Protein AF-A0A8S3XHV0-F1 (afdb_monomer_lite)

Structure (mmCIF, N/CA/C/O backbone):
data_AF-A0A8S3XHV0-F1
#
_entry.id   AF-A0A8S3XHV0-F1
#
loop_
_atom_site.group_PDB
_atom_site.id
_atom_site.type_symbol
_atom_site.label_atom_id
_atom_site.label_alt_id
_atom_site.label_comp_id
_atom_site.label_asym_id
_atom_site.label_entity_id
_atom_site.label_seq_id
_atom_site.pdbx_PDB_ins_code
_atom_site.Cartn_x
_atom_site.Cartn_y
_atom_site.Cartn_z
_atom_site.occupancy
_atom_site.B_iso_or_equiv
_atom_site.auth_seq_id
_atom_site.auth_comp_id
_atom_site.auth_asym_id
_atom_site.auth_atom_id
_atom_site.pdbx_PDB_model_num
ATOM 1 N N . MET A 1 1 ? 57.991 -42.327 -17.619 1.00 45.19 1 MET A N 1
ATOM 2 C CA . MET A 1 1 ? 57.198 -41.081 -17.520 1.00 45.19 1 MET A CA 1
ATOM 3 C C . MET A 1 1 ? 55.768 -41.483 -17.199 1.00 45.19 1 MET A C 1
ATOM 5 O O . MET A 1 1 ? 55.123 -42.065 -18.057 1.00 45.19 1 MET A O 1
ATOM 9 N N . GLY A 1 2 ? 55.339 -41.332 -15.943 1.00 42.44 2 GLY A N 1
ATOM 10 C CA . GLY A 1 2 ? 54.003 -41.753 -15.494 1.00 42.44 2 GLY A CA 1
ATOM 11 C C . GLY A 1 2 ? 52.949 -40.649 -15.680 1.00 42.44 2 GLY A C 1
ATOM 12 O O . GLY A 1 2 ? 53.322 -39.474 -15.659 1.00 42.44 2 GLY A O 1
ATOM 13 N N . PRO A 1 3 ? 51.660 -40.993 -15.862 1.00 62.00 3 PRO A N 1
ATOM 14 C CA . PRO A 1 3 ? 50.580 -40.023 -16.000 1.00 62.00 3 PRO A CA 1
ATOM 15 C C . PRO A 1 3 ? 50.107 -39.572 -14.611 1.00 62.00 3 PRO A C 1
ATOM 17 O O . PRO A 1 3 ? 49.715 -40.390 -13.780 1.00 62.00 3 PRO A O 1
ATOM 20 N N . TYR A 1 4 ? 50.146 -38.270 -14.338 1.00 62.94 4 TYR A N 1
ATOM 21 C CA . TYR A 1 4 ? 49.614 -37.721 -13.091 1.00 62.94 4 TYR A CA 1
ATOM 22 C C . TYR A 1 4 ? 48.081 -37.657 -13.163 1.00 62.94 4 TYR A C 1
ATOM 24 O O . TYR A 1 4 ? 47.523 -36.885 -13.940 1.00 62.94 4 TYR A O 1
ATOM 32 N N . HIS A 1 5 ? 47.409 -38.473 -12.349 1.00 62.31 5 HIS A N 1
ATOM 33 C CA . HIS A 1 5 ? 45.969 -38.405 -12.094 1.00 62.31 5 HIS A CA 1
ATOM 34 C C . HIS A 1 5 ? 45.736 -37.571 -10.830 1.00 62.31 5 HIS A C 1
ATOM 36 O O . HIS A 1 5 ? 46.170 -37.954 -9.745 1.00 62.31 5 HIS A O 1
ATOM 42 N N . TRP A 1 6 ? 45.049 -36.436 -10.954 1.00 67.94 6 TRP A N 1
ATOM 43 C CA . TRP A 1 6 ? 44.693 -35.595 -9.811 1.00 67.94 6 TRP A CA 1
ATOM 44 C C . TRP A 1 6 ? 43.258 -35.907 -9.365 1.00 67.94 6 TRP A C 1
ATOM 46 O O . TRP A 1 6 ? 42.320 -35.766 -10.145 1.00 67.94 6 TRP A O 1
ATOM 56 N N . SER A 1 7 ? 43.084 -36.335 -8.113 1.00 62.94 7 SER A N 1
ATOM 57 C CA . SER A 1 7 ? 41.789 -36.606 -7.471 1.00 62.94 7 SER A CA 1
ATOM 58 C C . SER A 1 7 ? 41.693 -35.759 -6.202 1.00 62.94 7 SER A C 1
ATOM 60 O O . SER A 1 7 ? 42.530 -35.907 -5.316 1.00 62.94 7 SER A O 1
ATOM 62 N N . GLY A 1 8 ? 40.689 -34.880 -6.113 1.00 64.44 8 GLY A N 1
ATOM 63 C CA . GLY A 1 8 ? 40.468 -34.020 -4.940 1.00 64.44 8 GLY A CA 1
ATOM 64 C C . GLY A 1 8 ? 41.152 -32.648 -4.994 1.00 64.44 8 GLY A C 1
ATOM 65 O O . GLY A 1 8 ? 41.583 -32.135 -3.966 1.00 64.44 8 GLY A O 1
ATOM 66 N N . VAL A 1 9 ? 41.268 -32.038 -6.178 1.00 67.06 9 VAL A N 1
ATOM 67 C CA . VAL A 1 9 ? 41.819 -30.680 -6.308 1.00 67.06 9 VAL A CA 1
ATOM 68 C C . VAL A 1 9 ? 40.747 -29.652 -5.955 1.00 67.06 9 VAL A C 1
ATOM 70 O O . VAL A 1 9 ? 39.751 -29.512 -6.661 1.00 67.06 9 VAL A O 1
ATOM 73 N N . VAL A 1 10 ? 40.972 -28.897 -4.881 1.00 69.88 10 VAL A N 1
ATOM 74 C CA . VAL A 1 10 ? 40.190 -27.696 -4.576 1.00 69.88 10 VAL A CA 1
ATOM 75 C C . VAL A 1 10 ? 40.828 -26.528 -5.320 1.00 69.88 10 VAL A C 1
ATOM 77 O O . VAL A 1 10 ? 41.862 -25.999 -4.917 1.00 69.88 10 VAL A O 1
ATOM 80 N N . GLY A 1 11 ? 40.227 -26.148 -6.446 1.00 72.94 11 GLY A N 1
ATOM 81 C CA . GLY A 1 11 ? 40.605 -24.944 -7.175 1.00 72.94 11 GLY A CA 1
ATOM 82 C C . GLY A 1 11 ? 40.093 -23.710 -6.442 1.00 72.94 11 GLY A C 1
ATOM 83 O O . GLY A 1 11 ? 38.887 -23.492 -6.361 1.00 72.94 11 GLY A O 1
ATOM 84 N N . VAL A 1 12 ? 40.999 -22.893 -5.909 1.00 73.25 12 VAL A N 1
ATOM 85 C CA . VAL A 1 12 ? 40.636 -21.597 -5.329 1.00 73.25 12 VAL A CA 1
ATOM 86 C C . VAL A 1 12 ? 40.688 -20.550 -6.436 1.00 73.25 12 VAL A C 1
ATOM 88 O O . VAL A 1 12 ? 41.764 -20.159 -6.883 1.00 73.25 12 VAL A O 1
ATOM 91 N N . ALA A 1 13 ? 39.521 -20.101 -6.893 1.00 79.81 13 ALA A N 1
ATOM 92 C CA . ALA A 1 13 ? 39.408 -18.987 -7.826 1.00 79.81 13 ALA A CA 1
ATOM 93 C C . ALA A 1 13 ? 39.206 -17.680 -7.051 1.00 79.81 13 ALA A C 1
ATOM 95 O O . ALA A 1 13 ? 38.312 -17.571 -6.212 1.00 79.81 13 ALA A O 1
ATOM 96 N N . LYS A 1 14 ? 40.025 -16.670 -7.353 1.00 81.44 14 LYS A N 1
ATOM 97 C CA . LYS A 1 14 ? 39.843 -15.310 -6.840 1.00 81.44 14 LYS A CA 1
ATOM 98 C C . LYS A 1 14 ? 39.223 -14.452 -7.935 1.00 81.44 14 LYS A C 1
ATOM 100 O O . LYS A 1 14 ? 39.880 -14.147 -8.926 1.00 81.44 14 LYS A O 1
ATOM 105 N N . VAL A 1 15 ? 37.967 -14.062 -7.744 1.00 85.19 15 VAL A N 1
ATOM 106 C CA . VAL A 1 15 ? 37.250 -13.152 -8.644 1.00 85.19 15 VAL A CA 1
ATOM 107 C C . VAL A 1 15 ? 37.281 -11.747 -8.050 1.00 85.19 15 VAL A C 1
ATOM 109 O O . VAL A 1 15 ? 36.996 -11.566 -6.869 1.00 85.19 15 VAL A O 1
ATOM 112 N N . THR A 1 16 ? 37.620 -10.754 -8.871 1.00 84.81 16 THR A N 1
ATOM 113 C CA . THR A 1 16 ? 37.588 -9.336 -8.493 1.00 84.81 16 THR A CA 1
ATOM 114 C C . THR A 1 16 ? 36.544 -8.633 -9.352 1.00 84.81 16 THR A C 1
ATOM 116 O O . THR A 1 16 ? 36.706 -8.562 -10.567 1.00 84.81 16 THR A O 1
ATOM 119 N N . ILE A 1 17 ? 35.488 -8.113 -8.728 1.00 85.19 17 ILE A N 1
ATOM 120 C CA . ILE A 1 17 ? 34.413 -7.370 -9.398 1.00 85.19 17 ILE A CA 1
ATOM 121 C C . ILE A 1 17 ? 34.664 -5.876 -9.191 1.00 85.19 17 ILE A C 1
ATOM 123 O O . ILE A 1 17 ? 34.941 -5.445 -8.071 1.00 85.19 17 ILE A O 1
ATOM 127 N N . LYS A 1 18 ? 34.581 -5.089 -10.266 1.00 86.81 18 LYS A N 1
ATOM 128 C CA . LYS A 1 18 ? 34.638 -3.623 -10.221 1.00 86.81 18 LYS A CA 1
ATOM 129 C C . LYS A 1 18 ? 33.271 -3.073 -10.614 1.00 86.81 18 LYS A C 1
ATOM 131 O O . LYS A 1 18 ? 32.699 -3.538 -11.592 1.00 86.81 18 LYS A O 1
ATOM 136 N N . LEU A 1 19 ? 32.773 -2.113 -9.844 1.00 89.19 19 LEU A N 1
ATOM 137 C CA . LEU A 1 19 ? 31.499 -1.432 -10.068 1.00 89.19 19 LEU A CA 1
ATOM 138 C C . LEU A 1 19 ? 31.781 0.051 -10.304 1.00 89.19 19 LEU A C 1
ATOM 140 O O . LEU A 1 19 ? 32.655 0.624 -9.649 1.00 89.19 19 LEU A O 1
ATOM 144 N N . SER A 1 20 ? 31.061 0.657 -11.240 1.00 88.06 20 SER A N 1
ATOM 145 C CA . SER A 1 20 ? 31.189 2.072 -11.579 1.00 88.06 20 SER A CA 1
ATOM 146 C C . SER A 1 20 ? 29.889 2.590 -12.171 1.00 88.06 20 SER A C 1
ATOM 148 O O . SER A 1 20 ? 29.253 1.876 -12.943 1.00 88.06 20 SER A O 1
ATOM 150 N N . ASP A 1 21 ? 29.565 3.846 -11.877 1.00 88.31 21 ASP A N 1
ATOM 151 C CA . ASP A 1 21 ? 28.372 4.507 -12.397 1.00 88.31 21 ASP A CA 1
ATOM 152 C C . ASP A 1 21 ? 28.736 5.450 -13.547 1.00 88.31 21 ASP A C 1
ATOM 154 O O . ASP A 1 21 ? 29.731 6.183 -13.493 1.00 88.31 21 ASP A O 1
ATOM 158 N N . SER A 1 22 ? 27.912 5.452 -14.592 1.00 84.06 22 SER A N 1
ATOM 159 C CA . SER A 1 22 ? 28.047 6.342 -15.743 1.00 84.06 22 SER A CA 1
ATOM 160 C C . SER A 1 22 ? 26.684 6.908 -16.147 1.00 84.06 22 SER A C 1
ATOM 162 O O . SER A 1 22 ? 25.630 6.357 -15.829 1.00 84.06 22 SER A O 1
ATOM 164 N N . LEU A 1 23 ? 26.695 8.062 -16.818 1.00 85.56 23 LEU A N 1
ATOM 165 C CA . LEU A 1 23 ? 25.480 8.670 -17.355 1.00 85.56 23 LEU A CA 1
ATOM 166 C C . LEU A 1 23 ? 25.220 8.137 -18.767 1.00 85.56 23 LEU A C 1
ATOM 168 O O . LEU A 1 23 ? 26.103 8.197 -19.625 1.00 85.56 23 LEU A O 1
ATOM 172 N N . GLY A 1 24 ? 23.998 7.663 -19.004 1.00 85.19 24 GLY A N 1
ATOM 173 C CA . GLY A 1 24 ? 23.479 7.291 -20.320 1.00 85.19 24 GLY A CA 1
ATOM 174 C C . GLY A 1 24 ? 22.274 8.146 -20.706 1.00 85.19 24 GLY A C 1
ATOM 175 O O . GLY A 1 24 ? 21.649 8.783 -19.856 1.00 85.19 24 GLY A O 1
ATOM 176 N N . THR A 1 25 ? 21.933 8.170 -21.991 1.00 87.69 25 THR A N 1
ATOM 177 C CA . THR A 1 25 ? 20.737 8.858 -22.492 1.00 87.69 25 THR A CA 1
ATOM 178 C C . THR A 1 25 ? 19.665 7.843 -22.860 1.00 87.69 25 THR A C 1
ATOM 180 O O . THR A 1 25 ? 19.946 6.809 -23.456 1.00 87.69 25 THR A O 1
ATOM 183 N N . TYR A 1 26 ? 18.414 8.124 -22.498 1.00 85.44 26 TYR A N 1
ATOM 184 C CA . TYR A 1 26 ? 17.274 7.285 -22.855 1.00 85.44 26 TYR A CA 1
ATOM 185 C C . TYR A 1 26 ? 16.381 8.017 -23.854 1.00 85.44 26 TYR A C 1
ATOM 187 O O . TYR A 1 26 ? 15.841 9.087 -23.565 1.00 85.44 26 TYR A O 1
ATOM 195 N N . ARG A 1 27 ? 16.214 7.426 -25.038 1.00 84.25 27 ARG A N 1
ATOM 196 C CA . ARG A 1 27 ? 15.304 7.902 -26.075 1.00 84.25 27 ARG A CA 1
ATOM 197 C C . ARG A 1 27 ? 13.994 7.126 -26.004 1.00 84.25 27 ARG A C 1
ATOM 199 O O . ARG A 1 27 ? 13.906 5.978 -26.441 1.00 84.25 27 ARG A O 1
ATOM 206 N N . ILE A 1 28 ? 12.975 7.808 -25.486 1.00 79.44 28 ILE A N 1
ATOM 207 C CA . ILE A 1 28 ? 11.640 7.258 -25.219 1.00 79.44 28 ILE A CA 1
ATOM 208 C C . ILE A 1 28 ? 10.958 6.757 -26.500 1.00 79.44 28 ILE A C 1
ATOM 210 O O . ILE A 1 28 ? 10.385 5.673 -26.484 1.00 79.44 28 ILE A O 1
ATOM 214 N N . SER A 1 29 ? 11.050 7.505 -27.609 1.00 80.88 29 SER A N 1
ATOM 215 C CA . SER A 1 29 ? 10.351 7.183 -28.868 1.00 80.88 29 SER A CA 1
ATOM 216 C C . SER A 1 29 ? 10.693 5.796 -29.411 1.00 80.88 29 SER A C 1
ATOM 218 O O . SER A 1 29 ? 9.832 5.105 -29.945 1.00 80.88 29 SER A O 1
ATOM 220 N N . ASP A 1 30 ? 11.947 5.387 -29.224 1.00 84.50 30 ASP A N 1
ATOM 221 C CA . ASP A 1 30 ? 12.507 4.206 -29.874 1.00 84.50 30 ASP A CA 1
ATOM 222 C C . ASP A 1 30 ? 12.806 3.098 -28.858 1.00 84.50 30 ASP A C 1
ATOM 224 O O . ASP A 1 30 ? 13.271 2.024 -29.235 1.00 84.50 30 ASP A O 1
ATOM 228 N N . ASN A 1 31 ? 12.534 3.347 -27.569 1.00 84.75 31 ASN A N 1
ATOM 229 C CA . ASN A 1 31 ? 12.836 2.435 -26.469 1.00 84.75 31 ASN A CA 1
ATOM 230 C C . ASN A 1 31 ? 14.337 2.061 -26.429 1.00 84.75 31 ASN A C 1
ATOM 232 O O . ASN A 1 31 ? 14.690 0.895 -26.240 1.00 84.75 31 ASN A O 1
ATOM 236 N N . ILE A 1 32 ? 15.224 3.046 -26.636 1.00 90.06 32 ILE A N 1
ATOM 237 C CA . ILE A 1 32 ? 16.683 2.856 -26.741 1.00 90.06 32 ILE A CA 1
ATOM 238 C C . ILE A 1 32 ? 17.416 3.637 -25.647 1.00 90.06 32 ILE A C 1
ATOM 240 O O . ILE A 1 32 ? 17.215 4.841 -25.505 1.00 90.06 32 ILE A O 1
ATOM 244 N N . VAL A 1 33 ? 18.309 2.961 -24.925 1.00 90.31 33 VAL A N 1
ATOM 245 C CA . VAL A 1 33 ? 19.356 3.572 -24.096 1.00 90.31 33 VAL A CA 1
ATOM 246 C C . VAL A 1 33 ? 20.644 3.643 -24.891 1.00 90.31 33 VAL A C 1
ATOM 248 O O . VAL A 1 33 ? 21.062 2.646 -25.476 1.00 90.31 33 VAL A O 1
ATOM 251 N N . SER A 1 34 ? 21.285 4.803 -24.862 1.00 90.75 34 SER A N 1
ATOM 252 C CA . SER A 1 34 ? 22.641 5.011 -25.346 1.00 90.75 34 SER A CA 1
ATOM 253 C C . SER A 1 34 ? 23.596 5.180 -24.166 1.00 90.75 34 SER A C 1
ATOM 255 O O . SER A 1 34 ? 23.397 6.051 -23.315 1.00 90.75 34 SER A O 1
ATOM 257 N N . SER A 1 35 ? 24.633 4.347 -24.107 1.00 86.31 35 SER A N 1
ATOM 258 C CA . SER A 1 35 ? 25.727 4.484 -23.139 1.00 86.31 35 SER A CA 1
ATOM 259 C C . SER A 1 35 ? 26.671 5.634 -23.521 1.00 86.31 35 SER A C 1
ATOM 261 O O . SER A 1 35 ? 26.629 6.162 -24.636 1.00 86.31 35 SER A O 1
ATOM 263 N N . LYS A 1 36 ? 27.595 5.984 -22.618 1.00 82.94 36 LYS A N 1
ATOM 264 C CA . LYS A 1 36 ? 28.666 6.963 -22.880 1.00 82.94 36 LYS A CA 1
ATOM 265 C C . LYS A 1 36 ? 29.571 6.565 -24.056 1.00 82.94 36 LYS A C 1
ATOM 267 O O . LYS A 1 36 ? 30.105 7.430 -24.744 1.00 82.94 36 LYS A O 1
ATOM 272 N N . THR A 1 37 ? 29.737 5.267 -24.284 1.00 84.81 37 THR A N 1
ATOM 273 C CA . THR A 1 37 ? 30.523 4.686 -25.384 1.00 84.81 37 THR A CA 1
ATOM 274 C C . THR A 1 37 ? 29.782 4.718 -26.727 1.00 84.81 37 THR A C 1
ATOM 276 O O . THR A 1 37 ? 30.377 4.409 -27.757 1.00 84.81 37 THR A O 1
ATOM 279 N N . GLY A 1 38 ? 28.502 5.110 -26.742 1.00 84.06 38 GLY A N 1
ATOM 280 C CA . GLY A 1 38 ? 27.664 5.166 -27.943 1.00 84.06 38 GLY A CA 1
ATOM 281 C C . GLY A 1 38 ? 26.933 3.860 -28.266 1.00 84.06 38 GLY A C 1
ATOM 282 O O . GLY A 1 38 ? 26.249 3.788 -29.288 1.00 84.06 38 GLY A O 1
ATOM 283 N N . LEU A 1 39 ? 27.033 2.838 -27.410 1.00 88.31 39 LEU A N 1
ATOM 284 C CA . LEU A 1 39 ? 26.288 1.591 -27.564 1.00 88.31 39 LEU A CA 1
ATOM 285 C C . LEU A 1 39 ? 24.787 1.851 -27.389 1.00 88.31 39 LEU A C 1
ATOM 287 O O . LEU A 1 39 ? 24.370 2.440 -26.394 1.00 88.31 39 LEU A O 1
ATOM 291 N N . ALA A 1 40 ? 23.978 1.392 -28.345 1.00 91.25 40 ALA A N 1
ATOM 292 C CA . ALA A 1 40 ? 22.525 1.525 -28.328 1.00 91.25 40 ALA A CA 1
ATOM 293 C C . ALA A 1 40 ? 21.859 0.189 -27.973 1.00 91.25 40 ALA A C 1
ATOM 295 O O . ALA A 1 40 ? 21.967 -0.786 -28.717 1.00 91.25 40 ALA A O 1
ATOM 296 N N . CYS A 1 41 ? 21.138 0.153 -26.856 1.00 90.31 41 CYS A N 1
ATOM 297 C CA . CYS A 1 41 ? 20.494 -1.048 -26.329 1.00 90.31 41 CYS A CA 1
ATOM 298 C C . CYS A 1 41 ? 19.014 -0.801 -26.054 1.00 90.31 41 CYS A C 1
ATOM 300 O O . CYS A 1 41 ? 18.593 0.323 -25.791 1.00 90.31 41 CYS A O 1
ATOM 302 N N . LYS A 1 42 ? 18.198 -1.855 -26.086 1.00 90.31 42 LYS A N 1
ATOM 303 C CA . LYS A 1 42 ? 16.761 -1.734 -25.816 1.00 90.31 42 LYS A CA 1
ATOM 304 C C . LYS A 1 42 ? 16.521 -1.449 -24.330 1.00 90.31 42 LYS A C 1
ATOM 306 O O . LYS A 1 42 ? 16.878 -2.278 -23.499 1.00 90.31 42 LYS A O 1
ATOM 311 N N . TYR A 1 43 ? 15.860 -0.345 -23.985 1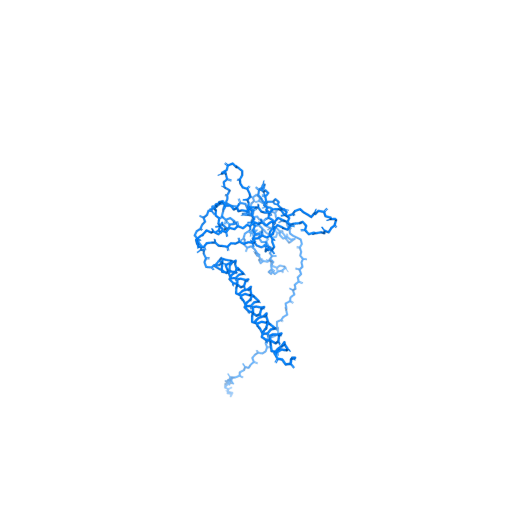.00 85.56 43 TYR A N 1
ATOM 312 C CA . TYR A 1 43 ? 15.640 0.058 -22.587 1.00 85.56 43 TYR A CA 1
ATOM 313 C C . TYR A 1 43 ? 14.880 -1.001 -21.780 1.00 85.56 43 TYR A C 1
ATOM 315 O O . TYR A 1 43 ? 15.283 -1.325 -20.666 1.00 85.56 43 TYR A O 1
ATOM 323 N N . THR A 1 44 ? 13.858 -1.638 -22.363 1.00 84.38 44 THR A N 1
ATOM 324 C CA . THR A 1 44 ? 13.106 -2.726 -21.702 1.00 84.38 44 THR A CA 1
ATOM 325 C C . THR A 1 44 ? 13.928 -3.986 -21.406 1.00 84.38 44 THR A C 1
ATOM 327 O O . THR A 1 44 ? 13.404 -4.892 -20.768 1.00 84.38 44 THR A O 1
ATOM 330 N N . ALA A 1 45 ? 15.167 -4.105 -21.895 1.00 88.25 45 ALA A N 1
ATOM 331 C CA . ALA A 1 45 ? 16.040 -5.219 -21.527 1.00 88.25 45 ALA A CA 1
ATOM 332 C C . ALA A 1 45 ? 16.613 -5.063 -20.107 1.00 88.25 45 ALA A C 1
ATOM 334 O O . ALA A 1 45 ? 16.912 -6.067 -19.471 1.00 88.25 45 ALA A O 1
ATOM 335 N N . GLY A 1 46 ? 16.760 -3.829 -19.603 1.00 87.69 46 GLY A N 1
ATOM 336 C CA . GLY A 1 46 ? 17.304 -3.536 -18.264 1.00 87.69 46 GLY A CA 1
ATOM 337 C C . GLY A 1 46 ? 18.815 -3.751 -18.116 1.00 87.69 46 GLY A C 1
ATOM 338 O O . GLY A 1 46 ? 19.387 -3.420 -17.079 1.00 87.69 46 GLY A O 1
ATOM 339 N N . TYR A 1 47 ? 19.474 -4.289 -19.141 1.00 91.31 47 TYR A N 1
ATOM 340 C CA . TYR A 1 47 ? 20.917 -4.470 -19.179 1.00 91.31 47 TYR A CA 1
ATOM 341 C C . TYR A 1 47 ? 21.456 -4.439 -20.610 1.00 91.31 47 TYR A C 1
ATOM 343 O O . TYR A 1 47 ? 20.721 -4.634 -21.583 1.00 91.31 47 TYR A O 1
ATOM 351 N N . CYS A 1 48 ? 22.765 -4.234 -20.726 1.00 90.88 48 CYS A N 1
ATOM 352 C CA . CYS A 1 48 ? 23.526 -4.415 -21.951 1.00 90.88 48 CYS A CA 1
ATOM 353 C C . CYS A 1 48 ? 24.961 -4.851 -21.660 1.00 90.88 48 CYS A C 1
ATOM 355 O O . CYS A 1 48 ? 25.459 -4.676 -20.550 1.00 90.88 48 CYS A O 1
ATOM 357 N N . ILE A 1 49 ? 25.629 -5.413 -22.665 1.00 90.56 49 ILE A N 1
ATOM 358 C CA . ILE A 1 49 ? 27.047 -5.761 -22.584 1.00 90.56 49 ILE A CA 1
ATOM 359 C C . ILE A 1 49 ? 27.807 -4.814 -23.504 1.00 90.56 49 ILE A C 1
ATOM 361 O O . ILE A 1 49 ? 27.625 -4.841 -24.720 1.00 90.56 49 ILE A O 1
ATOM 365 N N . ASP A 1 50 ? 28.651 -3.991 -22.902 1.00 85.75 50 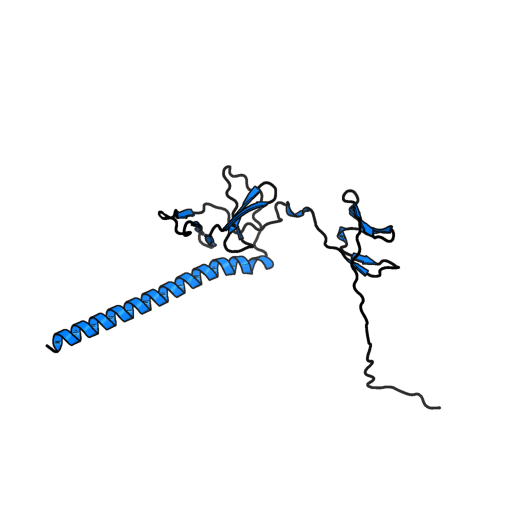ASP A N 1
ATOM 366 C CA . ASP A 1 50 ? 29.553 -3.068 -23.566 1.00 85.75 50 ASP A CA 1
ATOM 367 C C . ASP A 1 50 ? 30.976 -3.635 -23.581 1.00 85.75 50 ASP A C 1
ATOM 369 O O . ASP A 1 50 ? 31.457 -4.191 -22.593 1.00 85.75 50 ASP A O 1
ATOM 373 N N . ALA A 1 51 ? 31.661 -3.509 -24.716 1.00 86.25 51 ALA A N 1
ATOM 374 C CA . ALA A 1 51 ? 33.010 -4.048 -24.880 1.00 86.25 51 ALA A CA 1
ATOM 375 C C . ALA A 1 51 ? 34.063 -3.329 -24.013 1.00 86.25 51 ALA A C 1
ATOM 377 O O . ALA A 1 51 ? 35.109 -3.907 -23.722 1.00 86.25 51 ALA A O 1
ATOM 378 N N . TYR A 1 52 ? 33.795 -2.087 -23.606 1.00 85.94 52 TYR A N 1
ATOM 379 C CA . TYR A 1 52 ? 34.684 -1.249 -22.805 1.00 85.94 52 TYR A CA 1
ATOM 380 C C . TYR A 1 52 ? 34.259 -1.187 -21.336 1.00 85.94 52 TYR A C 1
ATOM 382 O O . TYR A 1 52 ? 35.114 -1.271 -20.455 1.00 85.94 52 TYR A O 1
ATOM 390 N N . GLU A 1 53 ? 32.960 -1.048 -21.061 1.00 82.12 53 GLU A N 1
ATOM 391 C CA . GLU A 1 53 ? 32.427 -0.902 -19.694 1.00 82.12 53 GLU A CA 1
ATOM 392 C C . GLU A 1 53 ? 31.938 -2.230 -19.084 1.00 82.12 53 GLU A C 1
ATOM 394 O O . GLU A 1 53 ? 31.680 -2.308 -17.884 1.00 82.12 53 GLU A O 1
ATOM 399 N N . GLY A 1 54 ? 31.868 -3.307 -19.870 1.00 87.06 54 GLY A N 1
ATOM 400 C CA . GLY A 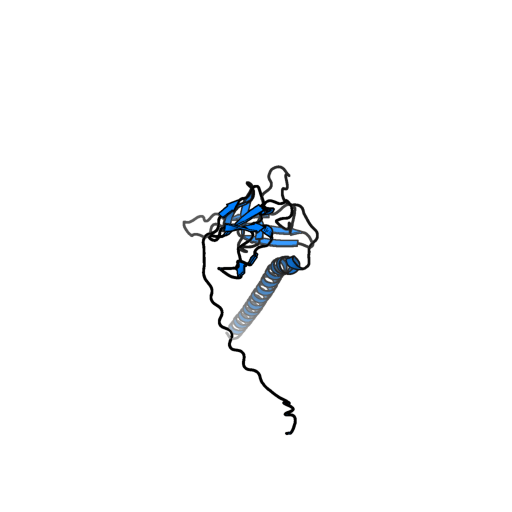1 54 ? 31.380 -4.603 -19.409 1.00 87.06 54 GLY A CA 1
ATOM 401 C C . GLY A 1 54 ? 29.856 -4.633 -19.292 1.00 87.06 54 GLY A C 1
ATOM 402 O O . GLY A 1 54 ? 29.143 -4.153 -20.169 1.00 87.06 54 GLY A O 1
ATOM 403 N N . MET A 1 55 ? 29.325 -5.253 -18.236 1.00 89.31 55 MET A N 1
ATOM 404 C CA . MET A 1 55 ? 27.876 -5.343 -18.047 1.00 89.31 55 MET A CA 1
ATOM 405 C C . MET A 1 55 ? 27.330 -4.032 -17.480 1.00 89.31 55 MET A C 1
ATOM 407 O O . MET A 1 55 ? 27.628 -3.668 -16.347 1.00 89.31 55 MET A O 1
ATOM 411 N N . ILE A 1 56 ? 26.492 -3.361 -18.263 1.00 89.88 56 ILE A N 1
ATOM 412 C CA . ILE A 1 56 ? 25.795 -2.137 -17.877 1.00 89.88 56 ILE A CA 1
ATOM 413 C C . ILE A 1 56 ? 24.350 -2.501 -17.544 1.00 89.88 56 ILE A C 1
ATOM 415 O O . ILE A 1 56 ? 23.712 -3.250 -18.284 1.00 89.88 56 ILE A O 1
ATOM 419 N N . THR A 1 57 ? 23.813 -1.964 -16.454 1.00 91.00 57 THR A N 1
ATOM 420 C CA . THR A 1 57 ? 22.428 -2.197 -16.016 1.00 91.00 57 THR A CA 1
ATOM 421 C C . THR A 1 57 ? 21.734 -0.882 -15.699 1.00 91.00 57 THR A C 1
ATOM 423 O O . THR A 1 57 ? 22.386 0.067 -15.268 1.00 91.00 57 THR A O 1
ATOM 426 N N . TRP A 1 58 ? 20.416 -0.826 -15.864 1.00 89.12 58 TRP A N 1
ATOM 427 C CA . TRP A 1 58 ? 19.610 0.336 -15.484 1.00 89.12 58 TRP A CA 1
ATOM 428 C C . TRP A 1 58 ? 18.221 -0.085 -15.013 1.00 89.12 58 TRP A C 1
ATOM 430 O O . TRP A 1 58 ? 17.697 -1.134 -15.396 1.00 89.12 58 TRP A O 1
ATOM 440 N N . ASP A 1 59 ? 17.591 0.783 -14.226 1.00 83.31 59 ASP A N 1
ATOM 441 C CA . ASP A 1 59 ? 16.222 0.573 -13.779 1.00 83.31 59 ASP A CA 1
ATOM 442 C C . ASP A 1 59 ? 15.232 0.852 -14.913 1.00 83.31 59 ASP A C 1
ATOM 444 O O . ASP A 1 59 ? 15.180 1.946 -15.488 1.00 83.31 59 ASP A O 1
ATOM 448 N N . ILE A 1 60 ? 14.411 -0.152 -15.224 1.00 80.88 60 ILE A N 1
ATOM 449 C CA . ILE A 1 60 ? 13.314 -0.006 -16.176 1.00 80.88 60 ILE A CA 1
ATOM 450 C C . ILE A 1 60 ? 12.160 0.704 -15.468 1.00 80.88 60 ILE A C 1
ATOM 452 O O . ILE A 1 60 ? 11.432 0.135 -14.656 1.00 80.88 60 ILE A O 1
ATOM 456 N N . ILE A 1 61 ? 11.965 1.964 -15.820 1.00 69.25 61 ILE A N 1
ATOM 457 C CA . ILE A 1 61 ? 10.811 2.769 -15.464 1.00 69.25 61 ILE A CA 1
ATOM 458 C C . ILE A 1 61 ? 9.799 2.562 -16.585 1.00 69.25 61 ILE A C 1
ATOM 460 O O . ILE A 1 61 ? 9.762 3.293 -17.571 1.00 69.25 61 ILE A O 1
ATOM 464 N N . THR A 1 62 ? 8.985 1.518 -16.460 1.00 62.03 62 THR A N 1
ATOM 465 C CA . THR A 1 62 ? 7.813 1.378 -17.321 1.00 62.03 62 THR A CA 1
ATOM 466 C C . THR A 1 62 ? 6.825 2.488 -16.965 1.00 62.03 62 THR A C 1
ATOM 468 O O . THR A 1 62 ? 6.431 2.615 -15.801 1.00 62.03 62 THR A O 1
ATOM 471 N N . ASP A 1 63 ? 6.380 3.259 -17.957 1.00 54.25 63 ASP A N 1
ATOM 472 C CA . ASP A 1 63 ? 5.315 4.270 -17.804 1.00 54.25 63 ASP A CA 1
ATOM 473 C C . ASP A 1 63 ? 3.936 3.636 -17.475 1.00 54.25 63 ASP A C 1
ATOM 475 O O . ASP A 1 63 ? 2.934 4.304 -17.242 1.00 54.25 63 ASP A O 1
ATOM 479 N N . ASP A 1 64 ? 3.901 2.307 -17.340 1.00 54.12 64 ASP A N 1
ATOM 480 C CA . ASP A 1 64 ? 2.772 1.472 -16.914 1.00 54.12 64 ASP A CA 1
ATOM 481 C C . ASP A 1 64 ? 2.283 1.714 -15.474 1.00 54.12 64 ASP A C 1
ATOM 483 O O . ASP A 1 64 ? 1.365 1.042 -14.993 1.00 54.12 64 ASP A O 1
ATOM 487 N N . LYS A 1 65 ? 2.838 2.704 -14.761 1.00 57.97 65 LYS A N 1
ATOM 488 C CA . LYS A 1 65 ? 2.326 3.114 -13.439 1.00 57.97 65 LYS A CA 1
ATOM 489 C C . LYS A 1 65 ? 0.849 3.518 -13.500 1.00 57.97 65 LYS A C 1
ATOM 491 O O . LYS A 1 65 ? 0.175 3.516 -12.469 1.00 57.97 65 LYS A O 1
ATOM 496 N N . CYS A 1 66 ? 0.351 3.799 -14.703 1.00 66.25 66 CYS A N 1
ATOM 497 C CA . CYS A 1 66 ? -1.009 4.222 -14.971 1.00 66.25 66 CYS A CA 1
ATOM 498 C C . CYS A 1 66 ? -1.859 3.257 -15.801 1.00 66.25 66 CYS A C 1
ATOM 500 O O . CYS A 1 66 ? -2.756 3.667 -16.528 1.00 66.25 66 CYS A O 1
ATOM 502 N N . SER A 1 67 ? -1.604 1.957 -15.691 1.00 72.75 67 SER A N 1
ATOM 503 C CA . SER A 1 67 ? -2.538 0.954 -16.203 1.00 72.75 67 SER A CA 1
ATOM 504 C C . SER A 1 67 ? -3.726 0.763 -15.250 1.00 72.75 67 SER A C 1
ATOM 506 O O . SER A 1 67 ? -3.583 0.849 -14.033 1.00 72.75 67 SER A O 1
ATOM 508 N N . MET A 1 68 ? -4.908 0.411 -15.769 1.00 69.12 68 MET A N 1
ATOM 509 C CA . MET A 1 68 ? -6.067 0.041 -14.932 1.00 69.12 68 MET A CA 1
ATOM 510 C C . MET A 1 68 ? -5.788 -1.160 -14.007 1.00 69.12 68 MET A C 1
ATOM 512 O O . MET A 1 68 ? -6.522 -1.366 -13.039 1.00 69.12 68 MET A O 1
ATOM 516 N N . ASN A 1 69 ? -4.738 -1.931 -14.310 1.00 71.75 69 ASN A N 1
ATOM 517 C CA . ASN A 1 69 ? -4.294 -3.104 -13.559 1.00 71.75 69 ASN A CA 1
ATOM 518 C C . ASN A 1 69 ? -3.056 -2.823 -12.685 1.00 71.75 69 ASN A C 1
ATOM 520 O O . ASN A 1 69 ? -2.518 -3.748 -12.081 1.00 71.75 69 ASN A O 1
ATOM 524 N N . SER A 1 70 ? -2.569 -1.577 -12.616 1.00 74.25 70 SER A N 1
ATOM 525 C CA . SER A 1 70 ? -1.374 -1.252 -11.823 1.00 74.25 70 SER A CA 1
ATOM 526 C C . SER A 1 70 ? -1.620 -1.322 -10.310 1.00 74.25 70 SER A C 1
ATOM 528 O O . SER A 1 70 ? -0.669 -1.458 -9.539 1.00 74.25 70 SER A O 1
ATOM 530 N N . TYR A 1 71 ? -2.888 -1.295 -9.884 1.00 79.62 71 TYR A N 1
ATOM 531 C CA . TYR A 1 71 ? -3.305 -1.443 -8.491 1.00 79.62 71 TYR A CA 1
ATOM 532 C C . TYR A 1 71 ? -4.371 -2.526 -8.345 1.00 79.62 71 TYR A C 1
ATOM 534 O O . TYR A 1 71 ? -5.316 -2.600 -9.129 1.00 79.62 71 TYR A O 1
ATOM 542 N N . LEU A 1 72 ? -4.247 -3.330 -7.286 1.00 81.81 72 LEU A N 1
ATOM 543 C CA . LEU A 1 72 ? -5.271 -4.292 -6.897 1.00 81.81 72 LEU A CA 1
ATOM 544 C C . LEU A 1 72 ? -6.362 -3.604 -6.070 1.00 81.81 72 LEU A C 1
ATOM 546 O O . LEU A 1 72 ? -6.088 -3.008 -5.027 1.00 81.81 72 LEU A O 1
ATOM 550 N N . VAL A 1 73 ? -7.615 -3.768 -6.487 1.00 85.69 73 VAL A N 1
ATOM 551 C CA . VAL A 1 73 ? -8.782 -3.330 -5.713 1.00 85.69 73 VAL A CA 1
ATOM 552 C C . VAL A 1 73 ? -9.153 -4.409 -4.694 1.00 85.69 73 VAL A C 1
ATOM 554 O O . VAL A 1 73 ? -9.746 -5.423 -5.048 1.00 85.69 73 VAL A O 1
ATOM 557 N N . LEU A 1 74 ? -8.814 -4.181 -3.422 1.00 82.88 74 LEU A N 1
ATOM 558 C CA . LEU A 1 74 ? -9.124 -5.111 -2.323 1.00 82.88 74 LEU A CA 1
ATOM 559 C C . LEU A 1 74 ? -10.608 -5.116 -1.942 1.00 82.88 74 LEU A C 1
ATOM 561 O O . LEU A 1 74 ? -11.155 -6.154 -1.583 1.00 82.88 74 LEU A O 1
ATOM 565 N N . TYR A 1 75 ? -11.253 -3.954 -2.013 1.00 85.00 75 TYR A N 1
ATOM 566 C CA . TYR A 1 75 ? -12.667 -3.791 -1.707 1.00 85.00 75 TYR A CA 1
ATOM 567 C C . TYR A 1 75 ? -13.258 -2.663 -2.540 1.00 85.00 75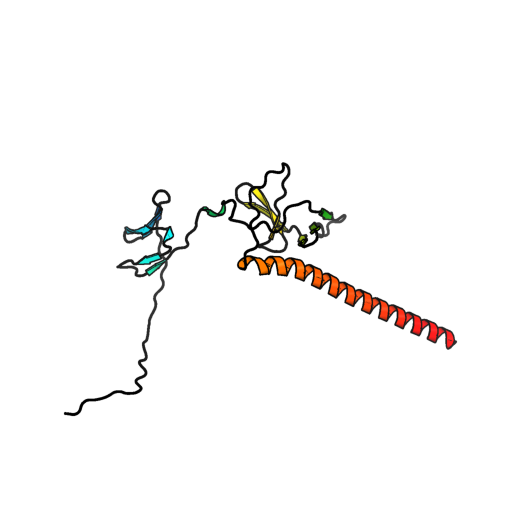 TYR A C 1
ATOM 569 O O . TYR A 1 75 ? -12.634 -1.619 -2.739 1.00 85.00 75 TYR A O 1
ATOM 577 N N . ARG A 1 76 ? -14.487 -2.879 -3.006 1.00 87.06 76 ARG A N 1
ATOM 578 C CA . ARG A 1 76 ? -15.285 -1.890 -3.718 1.00 87.06 76 ARG A CA 1
ATOM 579 C C . ARG A 1 76 ? -16.678 -1.882 -3.115 1.00 87.06 76 ARG A C 1
ATOM 581 O O . ARG A 1 76 ? -17.407 -2.859 -3.224 1.00 87.06 76 ARG A O 1
ATOM 588 N N . GLY A 1 77 ? -17.055 -0.760 -2.521 1.00 86.94 77 GLY A N 1
ATOM 589 C CA . GLY A 1 77 ? -18.364 -0.613 -1.909 1.00 86.94 77 GLY A CA 1
ATOM 590 C C . GLY A 1 77 ? -18.440 0.628 -1.042 1.00 86.94 77 GLY A C 1
ATOM 591 O O . GLY A 1 77 ? -17.563 1.492 -1.077 1.00 86.94 77 GLY A O 1
ATOM 592 N N . ARG A 1 78 ? -19.512 0.714 -0.258 1.00 87.00 78 ARG A N 1
ATOM 593 C CA . ARG A 1 78 ? -19.676 1.786 0.724 1.00 87.00 78 ARG A CA 1
ATOM 594 C C . ARG A 1 78 ? -18.732 1.543 1.900 1.00 87.00 78 ARG A C 1
ATOM 596 O O . ARG A 1 78 ? -18.536 0.401 2.315 1.00 87.00 78 ARG A O 1
ATOM 603 N N . VAL A 1 79 ? -18.152 2.626 2.404 1.00 88.88 79 VAL A N 1
ATOM 604 C CA . VAL A 1 79 ? -17.214 2.639 3.531 1.00 88.88 79 VAL A CA 1
ATOM 605 C C . VAL A 1 79 ? -17.668 3.723 4.498 1.00 88.88 79 VAL A C 1
ATOM 607 O O . VAL A 1 79 ? -18.103 4.794 4.070 1.00 88.88 79 VAL A O 1
ATOM 610 N N . SER A 1 80 ? -17.568 3.452 5.794 1.00 89.75 80 SER A N 1
ATOM 611 C CA . SER A 1 80 ? -17.855 4.429 6.838 1.00 89.75 80 SER A CA 1
ATOM 612 C C . SER A 1 80 ? -16.641 5.328 7.040 1.00 89.75 80 SER A C 1
ATOM 614 O O . SER A 1 80 ? -15.565 4.848 7.390 1.00 89.75 80 SER A O 1
ATOM 616 N N . LYS A 1 81 ? -16.813 6.634 6.825 1.00 90.88 81 LYS A N 1
ATOM 617 C CA . LYS A 1 81 ? -15.796 7.658 7.090 1.00 90.88 81 LYS A CA 1
ATOM 618 C C . LYS A 1 81 ? -16.115 8.349 8.410 1.00 90.88 81 LYS A C 1
ATOM 620 O O . LYS A 1 81 ? -17.176 8.952 8.550 1.00 90.88 81 LYS A O 1
ATOM 625 N N . ILE A 1 82 ? -15.200 8.257 9.365 1.00 88.62 82 ILE A N 1
ATOM 626 C CA . ILE A 1 82 ? -15.323 8.850 10.696 1.00 88.62 82 ILE A CA 1
ATOM 627 C C . ILE A 1 82 ? -14.217 9.890 10.828 1.00 88.62 82 ILE A C 1
ATOM 629 O O . ILE A 1 82 ? -13.044 9.546 10.738 1.00 88.62 82 ILE A O 1
ATOM 633 N N . THR A 1 83 ? -14.578 11.153 11.042 1.00 86.88 83 THR A N 1
ATOM 634 C CA . THR A 1 83 ? -13.615 12.237 11.273 1.00 86.88 83 THR A CA 1
ATOM 635 C C . THR A 1 83 ? -13.779 12.739 12.695 1.00 86.88 83 THR A C 1
ATOM 637 O O . THR A 1 83 ? -14.822 13.291 13.043 1.00 86.88 83 THR A O 1
ATOM 640 N N . ILE A 1 84 ? -12.744 12.554 13.507 1.00 83.31 84 ILE A N 1
ATOM 641 C CA . ILE A 1 84 ? -12.672 13.087 14.864 1.00 83.31 84 ILE A CA 1
ATOM 642 C C . ILE A 1 84 ? -11.945 14.422 14.776 1.00 83.31 84 ILE A C 1
ATOM 644 O O . ILE A 1 84 ? -10.818 14.500 14.289 1.00 83.31 84 ILE A O 1
ATOM 648 N N . LYS A 1 85 ? -12.625 15.490 15.191 1.00 79.75 85 LYS A N 1
ATOM 649 C CA . LYS A 1 85 ? -12.048 16.831 15.286 1.00 79.75 85 LYS A CA 1
ATOM 650 C C . LYS A 1 85 ? -11.648 17.054 16.737 1.00 79.75 85 LYS A C 1
ATOM 652 O O . LYS A 1 85 ? -12.488 16.868 17.614 1.00 79.75 85 LYS A O 1
ATOM 657 N N . SER A 1 86 ? -10.397 17.435 16.978 1.00 71.50 86 SER A N 1
ATOM 658 C CA . SER A 1 86 ? -9.978 17.827 18.322 1.00 71.50 86 SER A CA 1
ATOM 659 C C . SER A 1 86 ? -10.617 19.169 18.686 1.00 71.50 86 SER A C 1
ATOM 661 O O . SER A 1 86 ? -10.617 20.095 17.873 1.00 71.50 86 SER A O 1
ATOM 663 N N . THR A 1 87 ? -11.215 19.251 19.873 1.00 66.25 87 THR A N 1
ATOM 664 C CA . THR A 1 87 ? -11.852 20.462 20.420 1.00 66.25 87 THR A CA 1
ATOM 665 C C . THR A 1 87 ? -10.862 21.421 21.075 1.00 66.25 87 THR A C 1
ATOM 667 O O . THR A 1 87 ? -11.178 22.595 21.215 1.00 66.25 87 THR A O 1
ATOM 670 N N . ASP A 1 88 ? -9.665 20.946 21.409 1.00 60.56 88 ASP A N 1
ATOM 671 C CA . ASP A 1 88 ? -8.550 21.748 21.906 1.00 60.56 88 ASP A CA 1
ATOM 672 C C . ASP A 1 88 ? -7.318 21.465 21.043 1.00 60.56 88 ASP A C 1
ATOM 674 O O . ASP A 1 88 ? -7.248 20.430 20.387 1.00 60.56 88 ASP A O 1
ATOM 678 N N . ASN A 1 89 ? -6.340 22.371 21.024 1.00 56.78 89 ASN A N 1
ATOM 679 C CA . ASN A 1 89 ? -5.105 22.311 20.221 1.00 56.78 89 ASN A CA 1
ATOM 680 C C . ASN A 1 89 ? -4.195 21.068 20.452 1.00 56.78 89 ASN A C 1
ATOM 682 O O . ASN A 1 89 ? -3.009 21.106 20.123 1.00 56.78 89 ASN A O 1
ATOM 686 N N . SER A 1 90 ? -4.703 19.962 21.001 1.00 56.88 90 SER A N 1
ATOM 687 C CA . SER A 1 90 ? -4.070 18.649 20.936 1.00 56.88 90 SER A CA 1
ATOM 688 C C . SER A 1 90 ? -4.191 18.064 19.524 1.00 56.88 90 SER A C 1
ATOM 690 O O . SER A 1 90 ? -5.233 18.124 18.869 1.00 56.88 90 SER A O 1
ATOM 692 N N . GLN A 1 91 ? -3.090 17.502 19.033 1.00 59.69 91 GLN A N 1
ATOM 693 C CA . GLN A 1 91 ? -2.908 16.958 17.683 1.00 59.69 91 GLN A CA 1
ATOM 694 C C . GLN A 1 91 ? -3.685 15.648 17.416 1.00 59.69 91 GLN A C 1
ATOM 696 O O . GLN A 1 91 ? -3.248 14.819 16.623 1.00 59.69 91 GLN A O 1
ATOM 701 N N . ASP A 1 92 ? -4.848 15.454 18.039 1.00 67.19 92 ASP A N 1
ATOM 702 C CA . ASP A 1 92 ? -5.576 14.176 18.037 1.00 67.19 92 ASP A CA 1
ATOM 703 C C . ASP A 1 92 ? -6.729 14.135 17.023 1.00 67.19 92 ASP A C 1
ATOM 705 O O . ASP A 1 92 ? -7.612 13.277 17.087 1.00 67.19 92 ASP A O 1
ATOM 709 N N . ALA A 1 93 ? -6.744 15.060 16.060 1.00 77.62 93 ALA A N 1
ATOM 710 C CA . ALA A 1 93 ? -7.695 15.007 14.960 1.00 77.62 93 ALA A CA 1
ATOM 711 C C . ALA A 1 93 ? -7.256 13.948 13.936 1.00 77.62 93 ALA A C 1
ATOM 713 O O . ALA A 1 93 ? -6.200 14.073 13.315 1.00 77.62 93 ALA A O 1
ATOM 714 N N . TYR A 1 94 ? -8.077 12.919 13.723 1.00 84.69 94 TYR A N 1
ATOM 715 C CA . TYR A 1 94 ? -7.827 11.906 12.700 1.00 84.69 94 TYR A CA 1
ATOM 716 C C . TYR A 1 94 ? -9.104 11.508 11.962 1.00 84.69 94 TYR A C 1
ATOM 718 O O . TYR A 1 94 ? -10.215 11.548 12.497 1.00 84.69 94 TYR A O 1
ATOM 726 N N . THR A 1 95 ? -8.927 11.099 10.707 1.00 88.56 95 THR A N 1
ATOM 727 C CA . THR A 1 95 ? -9.983 10.506 9.887 1.00 88.56 95 THR A CA 1
ATOM 728 C C . THR A 1 95 ? -9.711 9.017 9.731 1.00 88.56 95 THR A C 1
ATOM 730 O O . THR A 1 95 ? -8.598 8.607 9.407 1.00 88.56 95 THR A O 1
ATOM 733 N N . MET A 1 96 ? -10.731 8.199 9.962 1.00 90.00 96 MET A N 1
ATOM 734 C CA . MET A 1 96 ? -10.683 6.749 9.846 1.00 90.00 96 MET A CA 1
ATOM 735 C C . MET A 1 96 ? -11.734 6.262 8.850 1.00 90.00 96 MET A C 1
ATOM 737 O O . MET A 1 96 ? -12.874 6.726 8.844 1.00 90.00 96 MET A O 1
ATOM 741 N N . TYR A 1 97 ? -11.350 5.279 8.045 1.00 90.56 97 TYR A N 1
ATOM 742 C CA . TYR A 1 97 ? -12.210 4.568 7.110 1.00 90.56 97 TYR A CA 1
ATOM 743 C C . TYR A 1 97 ? -12.406 3.146 7.617 1.00 90.56 97 TYR A C 1
ATOM 745 O O . TYR A 1 97 ? -11.429 2.417 7.797 1.00 90.56 97 TYR A O 1
ATOM 753 N N . SER A 1 98 ? -13.655 2.748 7.852 1.00 89.19 98 SER A N 1
ATOM 754 C CA . SER A 1 98 ? -13.990 1.408 8.326 1.00 89.19 98 SER A CA 1
ATOM 755 C C . SER A 1 98 ? -15.022 0.719 7.442 1.00 89.19 98 SER A C 1
ATOM 757 O O . SER A 1 98 ? -15.962 1.326 6.923 1.00 89.19 98 SER A O 1
ATOM 759 N N . VAL A 1 99 ? -14.834 -0.583 7.260 1.00 89.62 99 VAL A N 1
ATOM 760 C CA . VAL A 1 99 ? -15.727 -1.444 6.490 1.00 89.62 99 VAL A CA 1
ATOM 761 C C . VAL A 1 99 ? -15.850 -2.797 7.168 1.00 89.62 99 VAL A C 1
ATOM 763 O O . VAL A 1 99 ? -14.869 -3.365 7.646 1.00 89.62 99 VAL A O 1
ATOM 766 N N . LYS A 1 100 ? -17.082 -3.299 7.191 1.00 85.31 100 LYS A N 1
ATOM 767 C CA . LYS A 1 100 ? -17.438 -4.637 7.643 1.00 85.31 100 LYS A CA 1
ATOM 768 C C . LYS A 1 100 ? -18.425 -5.209 6.636 1.00 85.31 100 LYS A C 1
ATOM 770 O O . LYS A 1 100 ? -19.618 -4.932 6.722 1.00 85.31 100 LYS A O 1
ATOM 775 N N . ASP A 1 101 ? -17.916 -5.973 5.681 1.00 82.44 101 ASP A N 1
ATOM 776 C CA . ASP A 1 101 ? -18.720 -6.606 4.640 1.00 82.44 101 ASP A CA 1
ATOM 777 C C . ASP A 1 101 ? -18.343 -8.081 4.511 1.00 82.44 101 ASP A C 1
ATOM 779 O O . ASP A 1 101 ? -17.399 -8.414 3.803 1.00 82.44 101 ASP A O 1
ATOM 783 N N . GLY A 1 102 ? -19.058 -8.951 5.237 1.00 79.25 102 GLY A N 1
ATOM 784 C CA . GLY A 1 102 ? -18.988 -10.419 5.176 1.00 79.25 102 GLY A CA 1
ATOM 785 C C . GLY A 1 102 ? -17.584 -11.034 5.249 1.00 79.25 102 GLY A C 1
ATOM 786 O O . GLY A 1 102 ? -17.193 -11.593 6.269 1.00 79.25 102 GLY A O 1
ATOM 787 N N . LYS A 1 103 ? -16.851 -10.965 4.136 1.00 72.50 103 LYS A N 1
ATOM 788 C CA . LYS A 1 103 ? -15.498 -11.497 3.939 1.00 72.50 103 LYS A CA 1
ATOM 789 C C . LYS A 1 103 ? -14.390 -10.441 4.047 1.00 72.50 103 LYS A C 1
ATOM 791 O O . LYS A 1 103 ? -13.230 -10.822 4.149 1.00 72.50 103 LYS A O 1
ATOM 796 N N . PHE A 1 104 ? -14.713 -9.148 4.004 1.00 79.06 104 PHE A N 1
ATOM 797 C CA . PHE A 1 104 ? -13.751 -8.053 4.092 1.00 79.06 104 PHE A CA 1
ATOM 798 C C . PHE A 1 104 ? -14.021 -7.185 5.315 1.00 79.06 104 PHE A C 1
ATOM 800 O O . PHE A 1 104 ? -15.119 -6.647 5.493 1.00 79.06 104 PHE A O 1
ATOM 807 N N . LEU A 1 105 ? -13.001 -7.028 6.152 1.00 82.00 105 LEU A N 1
ATOM 808 C CA . LEU A 1 105 ? -13.076 -6.187 7.330 1.00 82.00 105 LEU A CA 1
ATOM 809 C C . LEU A 1 105 ? -11.801 -5.362 7.427 1.00 82.00 105 LEU A C 1
ATOM 811 O O . LEU A 1 105 ? -10.718 -5.914 7.565 1.00 82.00 105 LEU A O 1
ATOM 815 N N . ALA A 1 106 ? -11.925 -4.039 7.357 1.00 83.25 106 ALA A N 1
ATOM 816 C CA . ALA A 1 106 ? -10.780 -3.140 7.417 1.00 83.25 106 ALA A CA 1
ATOM 817 C C . ALA A 1 106 ? -11.093 -1.890 8.237 1.00 83.25 106 ALA A C 1
ATOM 819 O O . ALA A 1 106 ? -12.205 -1.365 8.188 1.00 83.25 106 ALA A O 1
ATOM 820 N N . ALA A 1 107 ? -10.083 -1.398 8.952 1.00 87.50 107 ALA A N 1
ATOM 821 C CA . ALA A 1 107 ? -10.080 -0.098 9.609 1.00 87.50 107 ALA A CA 1
ATOM 822 C C . ALA A 1 107 ? -8.731 0.577 9.328 1.00 87.50 107 ALA A C 1
ATOM 824 O O . ALA A 1 107 ? -7.685 0.079 9.754 1.00 87.50 107 ALA A O 1
ATOM 825 N N . LEU A 1 108 ? -8.761 1.667 8.563 1.00 88.94 108 LEU A N 1
ATOM 826 C CA . LEU A 1 108 ? -7.581 2.362 8.048 1.00 88.94 108 LEU A CA 1
ATOM 827 C C . LEU A 1 108 ? -7.629 3.832 8.446 1.00 88.94 108 LEU A C 1
ATOM 829 O O . LEU A 1 108 ? -8.675 4.473 8.340 1.00 88.94 108 LEU A O 1
ATOM 833 N N . ILE A 1 109 ? -6.496 4.364 8.893 1.00 89.62 109 ILE A N 1
ATOM 834 C CA . ILE A 1 109 ? -6.392 5.758 9.340 1.00 89.62 109 ILE A CA 1
ATOM 835 C C . ILE A 1 109 ? -5.747 6.582 8.236 1.00 89.62 109 ILE A C 1
ATOM 837 O O . ILE A 1 109 ? -4.721 6.193 7.686 1.00 89.62 109 ILE A O 1
ATOM 841 N N . GLU A 1 110 ? -6.332 7.731 7.927 1.00 91.50 110 GLU A N 1
ATOM 842 C CA . GLU A 1 110 ? -5.779 8.700 6.990 1.00 91.50 110 GLU A CA 1
ATOM 843 C C . GLU A 1 110 ? -4.486 9.315 7.534 1.00 91.50 110 GLU A C 1
ATOM 845 O O . GLU A 1 110 ? -4.452 9.857 8.639 1.00 91.50 110 GLU A O 1
ATOM 850 N N . ARG A 1 111 ? -3.414 9.239 6.742 1.00 89.94 111 ARG A N 1
ATOM 851 C CA . ARG A 1 111 ? -2.123 9.884 7.026 1.00 89.94 111 ARG A CA 1
ATOM 852 C C . ARG A 1 111 ? -1.823 11.050 6.094 1.00 89.94 111 ARG A C 1
ATOM 854 O O . ARG A 1 111 ? -0.988 11.886 6.418 1.00 89.94 111 ARG A O 1
ATOM 861 N N . GLY A 1 112 ? -2.499 11.115 4.954 1.00 88.19 112 GLY A N 1
ATOM 862 C CA . GLY A 1 112 ? -2.366 12.203 3.999 1.00 88.19 112 GLY A CA 1
ATOM 863 C C . GLY A 1 112 ? -2.994 11.849 2.661 1.00 88.19 112 GLY A C 1
ATOM 864 O O . GLY A 1 112 ? -3.698 10.849 2.530 1.00 88.19 112 GLY A O 1
ATOM 865 N N . SER A 1 113 ? -2.697 12.649 1.643 1.00 90.12 113 SER A N 1
ATOM 866 C CA . SER A 1 113 ? -3.151 12.409 0.276 1.00 90.12 113 SER A CA 1
ATOM 867 C C . SER A 1 113 ? -1.998 12.518 -0.716 1.00 90.12 113 SER A C 1
ATOM 869 O O . SER A 1 113 ? -1.000 13.197 -0.477 1.00 90.12 113 SER A O 1
ATOM 871 N N . LYS A 1 114 ? -2.123 11.807 -1.834 1.00 89.94 114 LYS A N 1
ATOM 872 C CA . LYS A 1 114 ? -1.186 11.840 -2.955 1.00 89.94 114 LYS A CA 1
ATOM 873 C C . LYS A 1 114 ? -1.969 11.760 -4.257 1.00 89.94 114 LYS A C 1
ATOM 875 O O . LYS A 1 114 ? -3.007 11.115 -4.319 1.00 89.94 114 LYS A O 1
ATOM 880 N N . VAL A 1 115 ? -1.453 12.374 -5.314 1.00 84.44 115 VAL A N 1
ATOM 881 C CA . VAL A 1 115 ? -2.001 12.203 -6.662 1.00 84.44 115 VAL A CA 1
ATOM 882 C C . VAL A 1 115 ? -1.272 11.057 -7.360 1.00 84.44 115 VAL A C 1
ATOM 884 O O . VAL A 1 115 ? -0.044 11.054 -7.461 1.00 84.44 115 VAL A O 1
ATOM 887 N N . ILE A 1 116 ? -2.030 10.072 -7.828 1.00 81.88 116 ILE A N 1
ATOM 888 C CA . ILE A 1 116 ? -1.555 8.959 -8.651 1.00 81.88 116 ILE A CA 1
ATOM 889 C C . ILE A 1 116 ? -2.434 8.951 -9.892 1.00 81.88 116 ILE A C 1
ATOM 891 O O . ILE A 1 116 ? -3.653 8.926 -9.762 1.00 81.88 116 ILE A O 1
ATOM 895 N N . CYS A 1 117 ? -1.848 8.991 -11.091 1.00 75.94 117 CYS A N 1
ATOM 896 C CA . CYS A 1 117 ? -2.630 8.941 -12.333 1.00 75.94 117 CYS A CA 1
ATOM 897 C C . CYS A 1 117 ? -3.651 10.075 -12.516 1.00 75.94 117 CYS A C 1
ATOM 899 O O . CYS A 1 117 ? -4.707 9.877 -13.108 1.00 75.94 117 CYS A O 1
ATOM 901 N N . GLY A 1 118 ? -3.376 11.258 -11.959 1.00 77.19 118 GLY A N 1
ATOM 902 C CA . GLY A 1 118 ? -4.341 12.365 -11.944 1.00 77.19 118 GLY A CA 1
ATOM 903 C C . GLY A 1 118 ? -5.514 12.160 -10.976 1.00 77.19 118 GLY A C 1
ATOM 904 O O . GLY A 1 118 ? -6.426 12.980 -10.939 1.00 77.19 118 GLY A O 1
ATOM 905 N N . ILE A 1 119 ? -5.487 11.095 -10.170 1.00 82.81 119 ILE A N 1
ATOM 906 C CA . ILE A 1 119 ? -6.499 10.769 -9.168 1.00 82.81 119 ILE A CA 1
ATOM 907 C C . ILE A 1 119 ? -5.920 11.036 -7.784 1.00 82.81 119 ILE A C 1
ATOM 909 O O . ILE A 1 119 ? -4.849 10.537 -7.431 1.00 82.81 119 ILE A O 1
ATOM 913 N N . THR A 1 120 ? -6.649 11.794 -6.972 1.00 87.06 120 THR A N 1
ATOM 914 C CA . THR A 1 120 ? -6.315 11.966 -5.559 1.00 87.06 120 THR A CA 1
ATOM 915 C C . THR A 1 120 ? -6.637 10.684 -4.805 1.00 87.06 120 THR A C 1
ATOM 917 O O . THR A 1 120 ? -7.797 10.284 -4.698 1.00 87.06 120 THR A O 1
ATOM 920 N N . VAL A 1 121 ? -5.599 10.045 -4.279 1.00 90.00 121 VAL A N 1
ATOM 921 C CA . VAL A 1 121 ? -5.700 8.894 -3.388 1.00 90.00 121 VAL A CA 1
ATOM 922 C C . VAL A 1 121 ? -5.292 9.293 -1.979 1.00 90.00 121 VAL A C 1
ATOM 924 O O . VAL A 1 121 ? -4.430 10.146 -1.764 1.00 90.00 121 VAL A O 1
ATOM 927 N N . ILE A 1 122 ? -5.914 8.650 -1.009 1.00 91.38 122 ILE A N 1
ATOM 928 C CA . ILE A 1 122 ? -5.653 8.844 0.407 1.00 91.38 122 ILE A CA 1
ATOM 929 C C . ILE A 1 122 ? -4.647 7.784 0.840 1.00 91.38 122 ILE A C 1
ATOM 931 O O . ILE A 1 122 ? -4.829 6.589 0.593 1.00 91.38 122 ILE A O 1
ATOM 935 N N . VAL A 1 123 ? -3.569 8.241 1.468 1.00 91.06 123 VAL A N 1
ATOM 936 C CA . VAL A 1 123 ? -2.531 7.391 2.043 1.00 91.06 123 VAL A CA 1
ATOM 937 C C . VAL A 1 123 ? -2.965 7.006 3.447 1.00 91.06 123 VAL A C 1
ATOM 939 O O . VAL A 1 123 ? -3.340 7.867 4.247 1.00 91.06 123 VAL A O 1
ATOM 942 N N . THR A 1 124 ? -2.926 5.710 3.736 1.00 91.31 124 THR A N 1
ATOM 943 C CA . THR A 1 124 ? -3.350 5.180 5.033 1.00 91.31 124 THR A CA 1
ATOM 944 C C . THR A 1 124 ? -2.164 4.932 5.965 1.00 91.31 124 THR A C 1
ATOM 946 O O . THR A 1 124 ? -1.010 5.172 5.609 1.00 91.31 124 THR A O 1
ATOM 949 N N . ASP A 1 125 ? -2.432 4.431 7.169 1.00 87.12 125 ASP A N 1
ATOM 950 C CA . ASP A 1 125 ? -1.424 3.975 8.127 1.00 87.12 125 ASP A CA 1
ATOM 951 C C . ASP A 1 125 ? -0.558 2.824 7.599 1.00 87.12 125 ASP A C 1
ATOM 953 O O . ASP A 1 125 ? 0.549 2.621 8.096 1.00 87.12 125 ASP A O 1
ATOM 957 N N . HIS A 1 126 ? -1.017 2.103 6.573 1.00 83.69 126 HIS A N 1
ATOM 958 C CA . HIS A 1 126 ? -0.208 1.111 5.879 1.00 83.69 126 HIS A CA 1
ATOM 959 C C . HIS A 1 126 ? 0.251 1.648 4.509 1.00 83.69 126 HIS A C 1
ATOM 961 O O . HIS A 1 126 ? -0.585 1.927 3.648 1.00 83.69 126 HIS A O 1
ATOM 967 N N . PRO A 1 127 ? 1.566 1.710 4.221 1.00 79.38 127 PRO A N 1
ATOM 968 C CA . PRO A 1 127 ? 2.109 2.420 3.053 1.00 79.38 127 PRO A CA 1
ATOM 969 C C . PRO A 1 127 ? 1.683 1.835 1.697 1.00 79.38 127 PRO A C 1
ATOM 971 O O . PRO A 1 127 ? 1.766 2.512 0.676 1.00 79.38 127 PRO A O 1
ATOM 974 N N . LYS A 1 128 ? 1.230 0.575 1.674 1.00 84.50 128 LYS A N 1
ATOM 975 C CA . LYS A 1 128 ? 0.721 -0.101 0.466 1.00 84.50 128 LYS A CA 1
ATOM 976 C C . LYS A 1 128 ? -0.806 -0.071 0.334 1.00 84.50 128 LYS A C 1
ATOM 978 O O . LYS A 1 128 ? -1.319 -0.517 -0.686 1.00 84.50 128 LYS A O 1
ATOM 983 N N . LEU A 1 129 ? -1.528 0.390 1.358 1.00 87.31 129 LEU A N 1
ATOM 984 C CA . LEU A 1 129 ? -2.985 0.490 1.329 1.00 87.31 129 LEU A CA 1
ATOM 985 C C . LEU A 1 129 ? -3.374 1.934 1.042 1.00 87.31 129 LEU A C 1
ATOM 987 O O . LEU A 1 129 ? -3.021 2.856 1.779 1.00 87.31 129 LEU A O 1
ATOM 991 N N . LEU A 1 130 ? -4.097 2.109 -0.054 1.00 89.69 130 LEU A N 1
ATOM 992 C CA . LEU A 1 130 ? -4.538 3.401 -0.552 1.00 89.69 130 LEU A CA 1
ATOM 993 C C . LEU A 1 130 ? -6.057 3.384 -0.673 1.00 89.69 130 LEU A C 1
ATOM 995 O O . LEU A 1 130 ? -6.645 2.351 -0.999 1.00 89.69 130 LEU A O 1
ATOM 999 N N . ILE A 1 131 ? -6.685 4.529 -0.429 1.00 90.38 131 ILE A N 1
ATOM 1000 C CA . ILE A 1 131 ? -8.135 4.687 -0.548 1.00 90.38 131 ILE A CA 1
ATOM 1001 C C . ILE A 1 131 ? -8.424 5.683 -1.664 1.00 90.38 131 ILE A C 1
ATOM 1003 O O . ILE A 1 131 ? -7.867 6.778 -1.699 1.00 90.38 131 ILE A O 1
ATOM 1007 N N . GLN A 1 132 ? -9.313 5.305 -2.575 1.00 89.62 132 GLN A N 1
ATOM 1008 C CA . GLN A 1 132 ? -9.841 6.193 -3.602 1.00 89.62 132 GLN A CA 1
ATOM 1009 C C . GLN A 1 132 ? -11.291 6.535 -3.255 1.00 89.62 132 GLN A C 1
ATOM 1011 O O . GLN A 1 132 ? -12.162 5.665 -3.289 1.00 89.62 132 GLN A O 1
ATOM 1016 N N . GLU A 1 133 ? -11.566 7.804 -2.956 1.00 88.19 133 GLU A N 1
ATOM 1017 C CA . GLU A 1 133 ? -12.941 8.287 -2.820 1.00 88.19 133 GLU A CA 1
ATOM 1018 C C . GLU A 1 133 ? -13.530 8.564 -4.207 1.00 88.19 133 GLU A C 1
ATOM 1020 O O . GLU A 1 133 ? -13.031 9.397 -4.963 1.00 88.19 133 GLU A O 1
ATOM 1025 N N . VAL A 1 134 ? -14.614 7.869 -4.550 1.00 85.00 134 VAL A N 1
ATOM 1026 C CA . VAL A 1 134 ? -15.279 8.009 -5.850 1.00 85.00 134 VAL A CA 1
ATOM 1027 C C . VAL A 1 134 ? -16.608 8.736 -5.659 1.00 85.00 134 VAL A C 1
ATOM 1029 O O . VAL A 1 134 ? -17.516 8.204 -5.029 1.00 85.00 134 VAL A O 1
ATOM 1032 N N . LYS A 1 135 ? -16.735 9.949 -6.216 1.00 74.62 135 LYS A N 1
ATOM 1033 C CA . LYS A 1 135 ? -17.953 10.777 -6.096 1.00 74.62 135 LYS A CA 1
ATOM 1034 C C . LYS A 1 135 ? -19.016 10.481 -7.164 1.00 74.62 135 LYS A C 1
ATOM 1036 O O . LYS A 1 135 ? -20.200 10.549 -6.866 1.00 74.62 135 LYS A O 1
ATOM 1041 N N . ASN A 1 136 ? -18.603 10.089 -8.374 1.00 72.69 136 ASN A N 1
ATOM 1042 C CA . ASN A 1 136 ? -19.493 9.969 -9.543 1.00 72.69 136 ASN A CA 1
ATOM 1043 C C . ASN A 1 136 ? -19.608 8.530 -10.089 1.00 72.69 136 ASN A C 1
ATOM 1045 O O . ASN A 1 136 ? -19.939 8.336 -11.252 1.00 72.69 136 ASN A O 1
ATOM 1049 N N . GLY A 1 137 ? -19.258 7.513 -9.294 1.00 67.19 137 GLY A N 1
ATOM 1050 C CA . GLY A 1 137 ? -19.285 6.103 -9.722 1.00 67.19 137 GLY A CA 1
ATOM 1051 C C . GLY A 1 137 ? -18.253 5.710 -10.794 1.00 67.19 137 GLY A C 1
ATOM 1052 O O . GLY A 1 137 ? -18.276 4.580 -11.273 1.00 67.19 137 GLY A O 1
ATOM 1053 N N . LEU A 1 138 ? -17.339 6.610 -11.170 1.00 68.69 138 LEU A N 1
ATOM 1054 C CA . LEU A 1 138 ? -16.255 6.326 -12.110 1.00 68.69 138 LEU A CA 1
ATOM 1055 C C . LEU A 1 138 ? -15.078 5.669 -11.381 1.00 68.69 138 LEU A C 1
ATOM 1057 O O . LEU A 1 138 ? -14.353 6.320 -10.629 1.00 68.69 138 LEU A O 1
ATOM 1061 N N . TYR A 1 139 ? -14.890 4.372 -11.620 1.00 76.00 139 TYR A N 1
ATOM 1062 C CA . TYR A 1 139 ? -13.774 3.594 -11.086 1.00 76.00 139 TYR A CA 1
ATOM 1063 C C . TYR A 1 139 ? -12.674 3.477 -12.139 1.00 76.00 139 TYR A C 1
ATOM 1065 O O . TYR A 1 139 ? -12.921 2.993 -13.240 1.00 76.00 139 TYR A O 1
ATOM 1073 N N . TYR A 1 140 ? -11.459 3.899 -11.792 1.00 73.94 140 TYR A N 1
ATOM 1074 C CA . TYR A 1 140 ? -10.312 3.809 -12.697 1.00 73.94 140 TYR A CA 1
ATOM 1075 C C . TYR A 1 140 ? -9.653 2.422 -12.662 1.00 73.94 140 TYR A C 1
ATOM 1077 O O . TYR A 1 140 ? -9.306 1.867 -13.699 1.00 73.94 140 TYR A O 1
ATOM 1085 N N . PHE 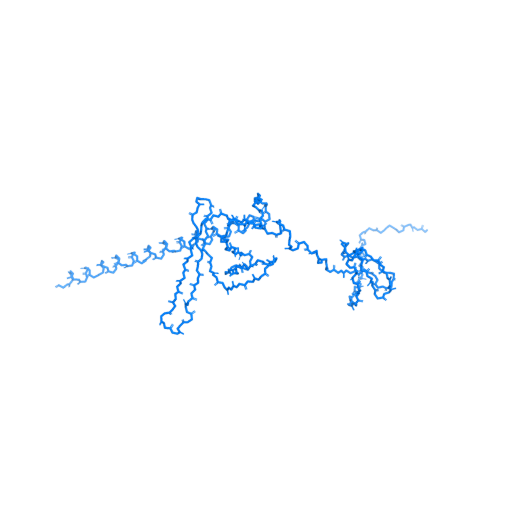A 1 141 ? -9.529 1.832 -11.470 1.00 80.19 141 PHE A N 1
ATOM 1086 C CA . PHE A 1 141 ? -8.894 0.527 -11.287 1.00 80.19 141 PHE A CA 1
ATOM 1087 C C . PHE A 1 141 ? -9.898 -0.619 -11.418 1.00 80.19 141 PHE A C 1
ATOM 1089 O O . PHE A 1 141 ? -11.007 -0.579 -10.859 1.00 80.19 141 PHE A O 1
ATOM 1096 N N . LYS A 1 142 ? -9.503 -1.665 -12.149 1.00 77.38 142 LYS A N 1
ATOM 1097 C CA . LYS A 1 142 ? -10.317 -2.873 -12.308 1.00 77.38 142 LYS A CA 1
ATOM 1098 C C . LYS A 1 142 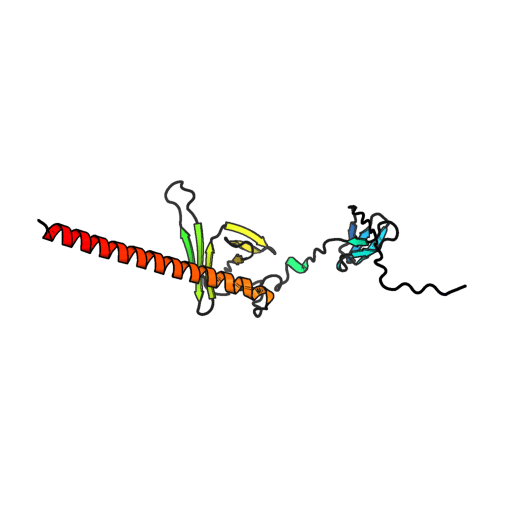? -10.203 -3.750 -11.066 1.00 77.38 142 LYS A C 1
ATOM 1100 O O . LYS A 1 142 ? -9.151 -3.866 -10.449 1.00 77.38 142 LYS A O 1
ATOM 1105 N N . GLN A 1 143 ? -11.325 -4.355 -10.691 1.00 71.81 143 GLN A N 1
ATOM 1106 C CA . GLN A 1 143 ? -11.333 -5.351 -9.633 1.00 71.81 143 GLN A CA 1
ATOM 1107 C C . GLN A 1 143 ? -10.914 -6.674 -10.260 1.00 71.81 143 GLN A C 1
ATOM 1109 O O . GLN A 1 143 ? -11.646 -7.214 -11.085 1.00 71.81 143 GLN A O 1
ATOM 1114 N N . ASP A 1 144 ? -9.716 -7.128 -9.914 1.00 67.56 144 ASP A N 1
ATOM 1115 C CA . ASP A 1 144 ? -9.166 -8.397 -10.376 1.00 67.56 144 ASP A CA 1
ATOM 1116 C C . ASP A 1 144 ? -9.327 -9.478 -9.297 1.00 67.56 144 ASP A C 1
ATOM 1118 O O . ASP A 1 144 ? -9.561 -9.193 -8.117 1.00 67.56 144 ASP A O 1
ATOM 1122 N N . THR A 1 145 ? -9.216 -10.734 -9.710 1.00 61.47 145 THR A N 1
ATOM 1123 C CA . THR A 1 145 ? -9.192 -11.889 -8.816 1.00 61.47 145 THR A CA 1
ATOM 1124 C C . THR A 1 145 ? -7.922 -11.885 -7.959 1.00 61.47 145 THR A C 1
ATOM 1126 O O . THR A 1 145 ? -6.822 -11.584 -8.424 1.00 61.47 145 THR A O 1
ATOM 1129 N N . LEU A 1 146 ? -8.073 -12.196 -6.667 1.00 61.44 146 LEU A N 1
ATOM 1130 C CA . LEU A 1 146 ? -6.975 -12.232 -5.697 1.00 61.44 146 LEU A CA 1
ATOM 1131 C C . LEU A 1 146 ? -5.886 -13.227 -6.140 1.00 61.44 146 LEU A C 1
ATOM 1133 O O . LEU A 1 146 ? -6.072 -14.438 -6.076 1.00 61.44 146 LEU A O 1
ATOM 1137 N N . THR A 1 147 ? -4.732 -12.716 -6.566 1.00 58.56 147 THR A N 1
ATOM 1138 C CA . THR A 1 147 ? -3.540 -13.519 -6.885 1.00 58.56 147 THR A CA 1
ATOM 1139 C C . THR A 1 147 ? -2.737 -13.838 -5.616 1.00 58.56 147 THR A C 1
ATOM 1141 O O . THR A 1 147 ? -2.724 -13.040 -4.678 1.00 58.56 147 THR A O 1
ATOM 1144 N N . ALA A 1 148 ? -1.990 -14.951 -5.601 1.00 54.16 148 ALA A N 1
ATOM 1145 C CA . ALA A 1 148 ? -1.207 -15.415 -4.444 1.00 54.16 148 ALA A CA 1
ATOM 1146 C C . ALA A 1 148 ? -0.297 -14.337 -3.809 1.00 54.16 148 ALA A C 1
ATOM 1148 O O . ALA A 1 148 ? -0.219 -14.242 -2.591 1.00 54.16 148 ALA A O 1
ATOM 1149 N N . LYS A 1 149 ? 0.309 -13.454 -4.619 1.00 60.28 149 LYS A N 1
ATOM 1150 C CA . LYS A 1 149 ? 1.181 -12.347 -4.167 1.00 60.28 149 LYS A CA 1
ATOM 1151 C C . LYS A 1 149 ? 0.480 -11.314 -3.268 1.00 60.28 149 LYS A C 1
ATOM 1153 O O . LYS A 1 149 ? 1.139 -10.581 -2.539 1.00 60.28 149 LYS A O 1
ATOM 1158 N N . ASN A 1 150 ? -0.846 -11.236 -3.335 1.00 60.19 150 ASN A N 1
ATOM 1159 C CA . ASN A 1 150 ? -1.646 -10.233 -2.634 1.00 60.19 150 ASN A CA 1
ATOM 1160 C C . ASN A 1 150 ? -2.454 -10.828 -1.467 1.00 60.19 150 ASN A C 1
ATOM 1162 O O . ASN A 1 150 ? -3.150 -10.092 -0.764 1.00 60.19 150 ASN A O 1
ATOM 1166 N N . MET A 1 151 ? -2.338 -12.143 -1.240 1.00 63.19 151 MET A N 1
ATOM 1167 C CA . MET A 1 151 ? -2.985 -12.851 -0.132 1.00 63.19 151 MET A CA 1
ATOM 1168 C C . MET A 1 151 ? -2.485 -12.340 1.225 1.00 63.19 151 MET A C 1
ATOM 1170 O O . MET A 1 151 ? -3.292 -12.141 2.131 1.00 63.19 151 MET A O 1
ATOM 1174 N N . ASP A 1 152 ? -1.191 -12.024 1.328 1.00 68.12 152 ASP A N 1
ATOM 1175 C CA . ASP A 1 152 ? -0.562 -11.539 2.564 1.00 68.12 152 ASP A CA 1
ATOM 1176 C C . ASP A 1 152 ? -1.170 -10.220 3.058 1.00 68.12 152 ASP A C 1
ATOM 1178 O O . ASP A 1 152 ? -1.352 -10.022 4.258 1.00 68.12 152 ASP A O 1
ATOM 1182 N N . ILE A 1 153 ? -1.533 -9.318 2.139 1.00 72.81 153 ILE A N 1
ATOM 1183 C CA . ILE A 1 153 ? -2.116 -8.015 2.488 1.00 72.81 153 ILE A CA 1
ATOM 1184 C C . ILE A 1 153 ? -3.558 -8.186 2.979 1.00 72.81 153 ILE A C 1
ATOM 1186 O O . ILE A 1 153 ? -3.950 -7.567 3.968 1.00 72.81 153 ILE A O 1
ATOM 1190 N N . PHE A 1 154 ? -4.345 -9.041 2.321 1.00 69.94 154 PHE A N 1
ATOM 1191 C CA . PHE A 1 154 ? -5.704 -9.358 2.763 1.00 69.94 154 PHE A CA 1
ATOM 1192 C C . PHE A 1 154 ? -5.697 -10.058 4.131 1.00 69.94 154 PHE A C 1
ATOM 1194 O O . PHE A 1 154 ? -6.481 -9.706 5.015 1.00 69.94 154 PHE A O 1
ATOM 1201 N N . LEU A 1 155 ? -4.766 -10.997 4.334 1.00 67.31 155 LEU A N 1
ATOM 1202 C CA . LEU A 1 155 ? -4.560 -11.664 5.616 1.00 67.31 155 LEU A CA 1
ATOM 1203 C C . LEU A 1 155 ? -4.158 -10.665 6.705 1.00 67.31 155 LEU A C 1
ATOM 1205 O O . LEU A 1 155 ? -4.736 -10.704 7.785 1.00 67.31 155 LEU A O 1
ATOM 1209 N N . TYR A 1 156 ? -3.231 -9.746 6.421 1.00 77.44 156 TYR A N 1
ATOM 1210 C CA . TYR A 1 156 ? -2.799 -8.715 7.369 1.00 77.44 156 TYR A CA 1
ATOM 1211 C C . TYR A 1 156 ? -3.966 -7.854 7.862 1.00 77.44 156 TYR A C 1
ATOM 1213 O O . TYR A 1 156 ? -4.128 -7.661 9.067 1.00 77.44 156 TYR A O 1
ATOM 1221 N N . VAL A 1 157 ? -4.792 -7.351 6.940 1.00 75.56 157 VAL A N 1
ATOM 1222 C CA . VAL A 1 157 ? -5.910 -6.456 7.271 1.00 75.56 157 VAL A CA 1
ATOM 1223 C C . VAL A 1 157 ? -6.918 -7.153 8.189 1.00 75.56 157 VAL A C 1
ATOM 1225 O O . VAL A 1 157 ? -7.283 -6.601 9.229 1.00 75.56 157 VAL A O 1
ATOM 1228 N N . ASN A 1 158 ? -7.285 -8.396 7.871 1.00 72.94 158 ASN A N 1
ATOM 1229 C CA . ASN A 1 158 ? -8.193 -9.181 8.704 1.00 72.94 158 ASN A CA 1
ATOM 1230 C C . ASN A 1 158 ? -7.545 -9.577 10.045 1.00 72.94 158 ASN A C 1
ATOM 1232 O O . ASN A 1 158 ? -8.171 -9.452 11.099 1.00 72.94 158 ASN A O 1
ATOM 1236 N N . ALA A 1 159 ? -6.274 -9.991 10.033 1.00 79.69 159 ALA A N 1
ATOM 1237 C CA . ALA A 1 159 ? -5.543 -10.399 11.230 1.00 79.69 159 ALA A CA 1
ATOM 1238 C C . ALA A 1 159 ? -5.357 -9.247 12.226 1.00 79.69 159 ALA A C 1
ATOM 1240 O O . ALA A 1 159 ? -5.482 -9.472 13.430 1.00 79.69 159 ALA A O 1
ATOM 1241 N N . LYS A 1 160 ? -5.120 -8.012 11.754 1.00 80.19 160 LYS A N 1
ATOM 1242 C CA . LYS A 1 160 ? -5.032 -6.818 12.615 1.00 80.19 160 LYS A CA 1
ATOM 1243 C C . LYS A 1 160 ? -6.313 -6.644 13.427 1.00 80.19 160 LYS A C 1
ATOM 1245 O O . LYS A 1 160 ? -6.245 -6.417 14.633 1.00 80.19 160 LYS A O 1
ATOM 1250 N N . PHE A 1 161 ? -7.473 -6.798 12.793 1.00 79.25 161 PHE A N 1
ATOM 1251 C CA . PHE A 1 161 ? -8.748 -6.664 13.490 1.00 79.25 161 PHE A CA 1
ATOM 1252 C C . PHE A 1 161 ? -8.997 -7.809 14.476 1.00 79.25 161 PHE A C 1
ATOM 1254 O O . PHE A 1 161 ? -9.324 -7.553 15.633 1.00 79.25 161 PHE A O 1
ATOM 1261 N N . THR A 1 162 ? -8.764 -9.060 14.068 1.00 76.69 162 THR A N 1
ATOM 1262 C CA . THR A 1 162 ? -8.886 -10.223 14.965 1.00 76.69 162 THR A CA 1
ATOM 1263 C C . THR A 1 162 ? -7.939 -10.124 16.164 1.00 76.69 162 THR A C 1
ATOM 1265 O O . THR A 1 162 ? -8.293 -10.513 17.276 1.00 76.69 162 THR A O 1
ATOM 1268 N N . HIS A 1 163 ? -6.735 -9.580 15.974 1.00 83.06 163 HIS A N 1
ATOM 1269 C CA . HIS A 1 163 ? -5.789 -9.353 17.063 1.00 83.06 163 HIS A CA 1
ATOM 1270 C C . HIS A 1 163 ? -6.314 -8.318 18.065 1.00 83.06 163 HIS A C 1
ATOM 1272 O O . HIS A 1 163 ? -6.287 -8.573 19.268 1.00 83.06 163 HIS A O 1
ATOM 1278 N N . ILE A 1 164 ? -6.842 -7.191 17.574 1.00 84.06 164 ILE A N 1
ATOM 1279 C CA . ILE A 1 164 ? -7.447 -6.148 18.416 1.00 84.06 164 ILE A CA 1
ATOM 1280 C C . ILE A 1 164 ? -8.649 -6.703 19.192 1.00 84.06 164 ILE A C 1
ATOM 1282 O O . ILE A 1 164 ? -8.741 -6.481 20.396 1.00 84.06 164 ILE A O 1
ATOM 1286 N N . GLU A 1 165 ? -9.533 -7.464 18.542 1.00 84.00 165 GLU A N 1
ATOM 1287 C CA . GLU A 1 165 ? -10.689 -8.094 19.194 1.00 84.00 165 GLU A CA 1
ATOM 1288 C C . GLU A 1 165 ? -10.255 -9.026 20.333 1.00 84.00 165 GLU A C 1
ATOM 1290 O O . GLU A 1 165 ? -10.756 -8.934 21.456 1.00 84.00 165 GLU A O 1
ATOM 1295 N N . ASN A 1 166 ? -9.284 -9.901 20.065 1.00 86.06 166 ASN A N 1
ATOM 1296 C CA . ASN A 1 166 ? -8.775 -10.839 21.060 1.00 86.06 166 ASN A CA 1
ATOM 1297 C C . ASN A 1 166 ? -8.080 -10.133 22.226 1.00 86.06 166 ASN A C 1
ATOM 1299 O O . ASN A 1 166 ? -8.237 -10.559 23.369 1.00 86.06 166 ASN A O 1
ATOM 1303 N N . HIS A 1 167 ? -7.321 -9.071 21.955 1.00 89.69 167 HIS A N 1
ATOM 1304 C CA . HIS A 1 167 ? -6.696 -8.273 23.004 1.00 89.69 167 HIS A CA 1
ATOM 1305 C C . HIS A 1 167 ? -7.755 -7.593 23.877 1.00 89.69 167 HIS A C 1
ATOM 1307 O O . HIS A 1 167 ? -7.746 -7.794 25.088 1.00 89.69 167 HIS A O 1
ATOM 1313 N N . MET A 1 168 ? -8.732 -6.904 23.277 1.00 89.56 168 MET A N 1
ATOM 1314 C CA . MET A 1 168 ? -9.823 -6.274 24.031 1.00 89.56 168 MET A CA 1
ATOM 1315 C C . MET A 1 168 ? -10.605 -7.278 24.874 1.00 89.56 168 MET A C 1
ATOM 1317 O O . MET A 1 168 ? -10.917 -6.998 26.028 1.00 89.56 168 MET A O 1
ATOM 1321 N N . ARG A 1 169 ? -10.883 -8.472 24.339 1.00 91.00 169 ARG A N 1
ATOM 1322 C CA . ARG A 1 169 ? -11.545 -9.539 25.099 1.00 91.00 169 ARG A CA 1
ATOM 1323 C C . ARG A 1 169 ? -10.755 -9.912 26.354 1.00 91.00 169 ARG A C 1
ATOM 1325 O O . ARG A 1 169 ? -11.355 -10.054 27.413 1.00 91.00 169 ARG A O 1
ATOM 1332 N N . ARG A 1 170 ? -9.431 -10.063 26.248 1.00 92.44 170 ARG A N 1
ATOM 1333 C CA . ARG A 1 170 ? -8.567 -10.401 27.393 1.00 92.44 170 ARG A CA 1
ATOM 1334 C C . ARG A 1 170 ? -8.545 -9.289 28.435 1.00 92.44 170 ARG A C 1
ATOM 1336 O O . ARG A 1 170 ? -8.714 -9.584 29.612 1.00 92.44 170 ARG A O 1
ATOM 1343 N N . GLU A 1 171 ? -8.388 -8.041 28.004 1.00 93.38 171 GLU A N 1
ATOM 1344 C CA . GLU A 1 171 ? -8.358 -6.887 28.911 1.00 93.38 171 GLU A CA 1
ATOM 1345 C C . GLU A 1 171 ? -9.688 -6.718 29.654 1.00 93.38 171 GLU A C 1
ATOM 1347 O O . GLU A 1 171 ? -9.703 -6.552 30.872 1.00 93.38 171 GLU A O 1
ATOM 1352 N N . ILE A 1 172 ? -10.820 -6.849 28.953 1.00 94.38 172 ILE A N 1
ATOM 1353 C CA . ILE A 1 172 ? -12.152 -6.770 29.569 1.00 94.38 172 ILE A CA 1
ATOM 1354 C C . ILE A 1 172 ? -12.363 -7.915 30.567 1.00 94.38 172 ILE A C 1
ATOM 1356 O O . ILE A 1 172 ? -12.852 -7.670 31.670 1.00 94.38 172 ILE A O 1
ATOM 1360 N N . SER A 1 173 ? -11.984 -9.148 30.214 1.00 94.12 173 SER A N 1
ATOM 1361 C CA . SER A 1 173 ? -12.089 -10.290 31.130 1.00 94.12 173 SER A CA 1
ATOM 1362 C C . SER A 1 173 ? -11.225 -10.104 32.380 1.00 94.12 173 SER A C 1
ATOM 1364 O O . SER A 1 173 ? -11.717 -10.293 33.488 1.00 94.12 173 SER A O 1
ATOM 1366 N N . SER A 1 174 ? -9.974 -9.667 32.218 1.00 94.94 174 SER A N 1
ATOM 1367 C CA . SER A 1 174 ? -9.049 -9.393 33.328 1.00 94.94 174 SER A CA 1
ATOM 1368 C C . SER A 1 174 ? -9.580 -8.298 34.263 1.00 94.94 174 SER A C 1
ATOM 1370 O O . SER A 1 174 ? -9.595 -8.446 35.489 1.00 94.94 174 SER A O 1
ATOM 1372 N N . MET A 1 175 ? -10.099 -7.208 33.687 1.00 95.25 175 MET A N 1
ATOM 1373 C CA . MET A 1 175 ? -10.727 -6.128 34.447 1.00 95.25 175 MET A CA 1
ATOM 1374 C C . MET A 1 175 ? -11.951 -6.628 35.224 1.00 95.25 175 MET A C 1
ATOM 1376 O O . MET A 1 175 ? -12.123 -6.282 36.393 1.00 95.25 175 MET A O 1
ATOM 1380 N N . TYR A 1 176 ? -12.788 -7.460 34.600 1.00 96.06 176 TYR A N 1
ATOM 1381 C CA . TYR A 1 176 ? -13.962 -8.042 35.248 1.00 96.06 176 TYR A CA 1
ATOM 1382 C C . TYR A 1 176 ? -13.583 -8.938 36.434 1.00 96.06 176 TYR A C 1
ATOM 1384 O O . TYR A 1 176 ? -14.141 -8.779 37.519 1.00 96.06 176 TYR A O 1
ATOM 1392 N N . GLU A 1 177 ? -12.603 -9.829 36.263 1.00 95.81 177 GLU A N 1
ATOM 1393 C CA . GLU A 1 177 ? -12.100 -10.687 37.344 1.00 95.81 177 GLU A CA 1
ATOM 1394 C C . GLU A 1 177 ? -11.569 -9.860 38.519 1.00 95.81 177 GLU A C 1
ATOM 1396 O O . GLU A 1 177 ? -11.903 -10.131 39.674 1.00 95.81 177 GLU A O 1
ATOM 1401 N N . THR A 1 178 ? -10.823 -8.794 38.220 1.00 95.75 178 THR A N 1
ATOM 1402 C CA . THR A 1 178 ? -10.290 -7.871 39.231 1.00 95.75 178 THR A CA 1
ATOM 1403 C C . THR A 1 178 ? -11.416 -7.192 40.015 1.00 95.75 178 THR A C 1
ATOM 1405 O O . THR A 1 178 ? -11.395 -7.180 41.245 1.00 95.75 178 THR A O 1
ATOM 1408 N N . LEU A 1 179 ? -12.445 -6.678 39.331 1.00 96.50 179 LEU A N 1
ATOM 1409 C CA . LEU A 1 179 ? -13.596 -6.029 39.973 1.00 96.50 179 LEU A CA 1
ATOM 1410 C C . LEU A 1 179 ? -14.373 -6.982 40.886 1.00 96.50 179 LEU A C 1
ATOM 1412 O O . LEU A 1 179 ? -14.747 -6.605 41.998 1.00 96.50 179 LEU A O 1
ATOM 1416 N N . VAL A 1 180 ? -14.599 -8.220 40.442 1.00 96.19 180 VAL A N 1
ATOM 1417 C CA . VAL A 1 180 ? -15.263 -9.247 41.258 1.00 96.19 180 VAL A CA 1
ATOM 1418 C C . VAL A 1 180 ? -14.423 -9.572 42.492 1.00 96.19 180 VAL A C 1
ATOM 1420 O O . VAL A 1 180 ? -14.956 -9.656 43.601 1.00 96.19 180 VAL A O 1
ATOM 1423 N N . GLN A 1 181 ? -13.107 -9.706 42.329 1.00 96.00 181 GLN A N 1
ATOM 1424 C CA . GLN A 1 181 ? -12.205 -10.003 43.435 1.00 96.00 181 GLN A CA 1
ATOM 1425 C C . GLN A 1 181 ? -12.186 -8.877 44.477 1.00 96.00 181 GLN A C 1
ATOM 1427 O O . GLN A 1 181 ? -12.263 -9.156 45.677 1.00 96.00 181 GLN A O 1
ATOM 1432 N N . GLU A 1 182 ? -12.142 -7.618 44.041 1.00 94.88 182 GLU A N 1
ATOM 1433 C CA . GLU A 1 182 ? -12.230 -6.460 44.936 1.00 94.88 182 GLU A CA 1
ATOM 1434 C C . GLU A 1 182 ? -13.584 -6.401 45.649 1.00 94.88 182 GLU A C 1
ATOM 1436 O O . GLU A 1 182 ? -13.625 -6.254 46.870 1.00 94.88 182 GLU A O 1
ATOM 1441 N N . GLN A 1 183 ? -14.695 -6.654 44.950 1.00 94.88 183 GLN A N 1
ATOM 1442 C CA . GLN A 1 183 ? -16.016 -6.717 45.582 1.00 94.88 183 GLN A CA 1
ATOM 1443 C C . GLN A 1 183 ? -16.085 -7.799 46.673 1.00 94.88 183 GLN A C 1
ATOM 1445 O O . GLN A 1 183 ? -16.653 -7.573 47.747 1.00 94.88 183 GLN A O 1
ATOM 1450 N N . CYS A 1 184 ? -15.493 -8.971 46.431 1.00 93.81 184 CYS A N 1
ATOM 1451 C CA . CYS A 1 184 ? -15.399 -10.037 47.426 1.00 93.81 184 CYS A CA 1
ATOM 1452 C C . CYS A 1 184 ? -14.554 -9.623 48.639 1.00 93.81 184 CYS A C 1
ATOM 1454 O O . CYS A 1 184 ? -14.965 -9.884 49.773 1.00 93.81 184 CYS A O 1
ATOM 1456 N N . LYS A 1 185 ? -13.411 -8.957 48.429 1.00 95.12 185 LYS A N 1
ATOM 1457 C CA . LYS A 1 185 ? -12.567 -8.437 49.520 1.00 95.12 185 LYS A CA 1
ATOM 1458 C C . LYS A 1 185 ? -13.319 -7.407 50.362 1.00 95.12 185 LYS A C 1
ATOM 1460 O O . LYS A 1 185 ? -13.334 -7.542 51.582 1.00 95.12 185 LYS A O 1
ATOM 1465 N N . THR A 1 186 ? -14.008 -6.454 49.729 1.00 93.56 186 THR A N 1
ATOM 1466 C CA . THR A 1 186 ? -14.813 -5.435 50.425 1.00 93.56 186 THR A CA 1
ATOM 1467 C C . THR A 1 186 ? -15.956 -6.055 51.226 1.00 93.56 186 THR A C 1
ATOM 1469 O O . THR A 1 186 ? -16.191 -5.685 52.374 1.00 93.56 186 THR A O 1
ATOM 1472 N N . ARG A 1 187 ? -16.669 -7.040 50.664 1.00 92.12 187 ARG A N 1
ATOM 1473 C CA . ARG A 1 187 ? -17.720 -7.757 51.407 1.00 92.12 187 ARG A CA 1
ATOM 1474 C C . ARG A 1 187 ? -17.153 -8.501 52.610 1.00 92.12 187 ARG A C 1
ATOM 1476 O O . ARG A 1 187 ? -17.753 -8.473 53.678 1.00 92.12 187 ARG A O 1
ATOM 1483 N N . ARG A 1 188 ? -15.995 -9.144 52.456 1.00 91.44 188 ARG A N 1
ATOM 1484 C CA . ARG A 1 188 ? -15.337 -9.861 53.552 1.00 91.44 188 ARG A CA 1
ATOM 1485 C C . ARG A 1 188 ? -14.889 -8.920 54.669 1.00 91.44 188 ARG A C 1
ATOM 1487 O O . ARG A 1 188 ? -15.074 -9.273 55.826 1.00 91.44 188 ARG A O 1
ATOM 1494 N N . SER A 1 189 ? -14.339 -7.749 54.346 1.00 87.88 189 SER A N 1
ATOM 1495 C CA . SER A 1 189 ? -13.912 -6.779 55.362 1.00 87.88 189 SER A CA 1
ATOM 1496 C C . SER A 1 189 ? -15.085 -6.213 56.163 1.00 87.88 189 SER A C 1
ATOM 1498 O O . SER A 1 189 ? -14.941 -6.003 57.358 1.00 87.88 189 SER A O 1
ATOM 1500 N N . LEU A 1 190 ? -16.254 -6.026 55.538 1.00 90.19 190 LEU A N 1
ATOM 1501 C CA . LEU A 1 190 ? -17.467 -5.573 56.234 1.00 90.19 190 LEU A CA 1
ATOM 1502 C C . LEU A 1 190 ? -18.009 -6.611 57.230 1.00 90.19 190 LEU A C 1
ATOM 1504 O O . LEU A 1 190 ? -18.569 -6.237 58.250 1.00 90.19 190 LEU A O 1
ATOM 1508 N N . LEU A 1 191 ? -17.836 -7.906 56.944 1.00 82.62 191 LEU A N 1
ATOM 1509 C CA . LEU A 1 191 ? -18.256 -9.006 57.824 1.00 82.62 191 LEU A CA 1
ATOM 1510 C C . LEU A 1 191 ? -17.297 -9.262 59.002 1.00 82.62 191 LEU A C 1
ATOM 1512 O O . LEU A 1 191 ? -17.589 -10.108 59.842 1.00 82.62 191 LEU A O 1
ATOM 1516 N N . GLN A 1 192 ? -16.135 -8.603 59.039 1.00 69.44 192 GLN A N 1
ATOM 1517 C CA . GLN A 1 192 ? -15.148 -8.724 60.122 1.00 69.44 192 GLN A CA 1
ATOM 1518 C C . GLN A 1 192 ? -15.229 -7.569 61.141 1.00 69.44 192 GLN A C 1
ATOM 1520 O O . GLN A 1 192 ? -14.428 -7.534 62.075 1.00 69.44 192 GLN A O 1
ATOM 1525 N N . THR A 1 193 ? -16.195 -6.663 60.966 1.00 51.91 193 THR A N 1
ATOM 1526 C CA . THR A 1 193 ? -16.615 -5.608 61.908 1.00 51.91 193 THR A CA 1
ATOM 1527 C C . THR A 1 193 ? -17.926 -5.986 62.568 1.00 51.91 193 THR A C 1
ATOM 1529 O O . THR A 1 193 ? -18.045 -5.741 63.787 1.00 51.91 193 THR A O 1
#

Sequence (193 aa):
MGPYHWSGVVGVAKVTIKLSDSLGTYRISDNIVSSKTGLACKYTAGYCIDAYEGMITWDIITDDKCSMNSYLVLYRGRVSKITIKSTDNSQDAYTMYSVKDGKFLAALIERGSKVICGITVIVTDHPKLLIQEVKNGLYYFKQDTLTAKNMDIFLYVNAKFTHIENHMRREISSMYETLVQEQCKTRRSLLQT

Organism: Parnassius apollo (NCBI:txid110799)

Radius of gyration: 30.64 Å; chains: 1; bounding box: 77×64×92 Å

Foldseek 3Di:
DDDDDDDDDDDDDDDDDDDDDADWDADPVVQWIQGPVRDIDRVVVQWDADPPRGIDGDDRPDPCLQALAVDADPDDDDWDWDWDDDPDPPPPTWIWIFDDDDLATAIWIFPAWDDRNNFIWTQTPDNNDIHGDDDPPDRSHDHDDDDPVCVVVRCVRVVVVVVVVVVVVVVVVVVVVVVVVVVVVVVVVVVVD

pLDDT: mean 81.04, std 11.28, range [42.44, 96.5]

Secondary structure (DSSP, 8-state):
-------S----------------EEEGGGTEEE-TT--EEEGGG-EEEETTTEEEE-----GGGGSTTSS-----S--EEEEEPPSSSSS--EEEEEEEETTEEEEEEEEEEEEETTEEEEEESSTT-EE---SSS---S------GGGHHHHHHHHHHHHHHHHHHHHHHHHHHHHHHHHHHHHHHHHTT-